Protein AF-A0A165JWR2-F1 (afdb_monomer)

Radius of gyration: 33.32 Å; Cα contacts (8 Å, |Δi|>4): 355; chains: 1; bounding box: 68×41×110 Å

Mean predicted aligned error: 12.99 Å

Secondary structure (DSSP, 8-state):
--HHHHHHHHHHHHHHHHHHHHHHHHHHS---HHHHHHHHHHHHHHHHHHHHHHHHHHHHHHHHHHTT------SS--HHHHHHHHHHHHHHHHHHHHHTT---HHHHHHHHHHHHHHHHHHHHHHHHHHHHS----------THHHHHHHHHHHHHHHHHHHHHTGGGEEETTHHHHHHHHHHHHHHHHHHHHHHHHHHHHHH-HHHHH---HHIIIIIIHHHHHHHHHHHHHHHHHHHHHHHHHHHPBTTPPPEEEEEEEEPPP---SSS-S-EEEEEETTEEEEEE-TTTEESSPP-TT-EEEEEEEEETTEEEEEEEEE----

Foldseek 3Di:
DDPVLVVLLVVLVVVLVVLVVVLVCLVPPDDAQCSVVVCVVSVVVSVVSVCCSPVVVVVVVVVVVVVVPPPPPPQPDDPVNVLVVQLVVLVVVCVVCVVVVNPDPVSVVVSVVSNVVSVVVVVVVVVCCVVPVPCVCPVVPPPCVVVVVVVLLVLLQLLLSLCVVQVQQWFFPCQVVLVVCVVVLLVVQLVVLLVVVVVVCVVPVVCCVVPVDPCCVPVPVSSVVSNVSSVSSSSSVSSVLSVCLQVVFDAWDFWFKWAFQAKDDQDDDSGDASIWTFIQTVNGTGIHRCPPAEDDDDDHHGFIWTFHGTGDPRGGRTRHIYTDDDD

Solvent-accessible surface area (backbone atoms only — not comparable to full-atom values): 17682 Å² total; per-residue (Å²): 135,59,76,62,61,56,49,54,39,52,50,38,47,51,52,31,52,51,47,49,50,49,50,49,49,54,57,67,80,59,88,52,65,54,48,54,53,51,43,61,59,44,46,59,51,40,50,48,38,47,43,56,57,62,49,58,58,62,51,54,56,52,46,61,61,53,71,61,52,73,75,83,62,69,92,78,80,46,76,63,60,53,50,51,55,52,50,51,51,52,51,52,51,50,54,51,30,50,76,68,74,60,61,45,72,67,54,50,52,52,52,51,53,52,54,49,52,54,48,52,54,48,51,50,52,49,53,47,50,63,69,64,46,67,78,74,71,69,69,70,69,74,58,66,66,57,58,52,53,51,51,52,50,5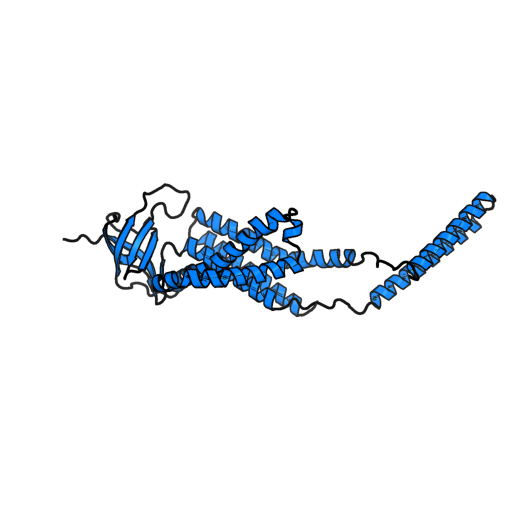0,52,16,49,52,11,37,52,32,25,74,74,46,25,39,36,33,39,50,65,54,46,61,67,46,62,72,46,43,65,59,52,49,66,54,34,38,59,53,42,42,53,52,53,51,54,50,39,75,73,64,48,60,58,56,77,76,39,75,51,67,63,56,36,64,71,47,52,47,52,50,51,22,50,51,53,36,49,33,52,69,46,10,59,53,8,46,39,30,52,49,17,60,74,69,21,45,75,80,38,78,69,42,70,26,40,28,73,38,54,54,77,72,45,95,54,96,52,93,57,42,26,41,30,34,34,32,44,94,81,31,76,34,62,30,52,42,64,97,24,52,52,78,61,79,79,50,59,73,38,46,28,37,38,29,32,22,40,35,94,51,16,38,30,58,58,38,39,28,61,54,78,79,129

pLDDT: mean 84.1, std 12.73, range [47.88, 96.88]

Structure (mmCIF, N/CA/C/O backbone):
data_AF-A0A165JWR2-F1
#
_entry.id   AF-A0A165JWR2-F1
#
loop_
_atom_site.group_PDB
_atom_site.id
_atom_site.type_symbol
_atom_site.label_atom_id
_atom_site.label_alt_id
_atom_site.label_comp_id
_atom_site.label_asym_id
_atom_site.label_entity_id
_atom_site.label_seq_id
_atom_site.pdbx_PDB_ins_code
_atom_site.Cartn_x
_atom_site.Cartn_y
_atom_site.Cartn_z
_atom_site.occupancy
_atom_site.B_iso_or_equiv
_atom_site.auth_seq_id
_atom_site.auth_comp_id
_atom_site.auth_asym_id
_atom_site.auth_atom_id
_atom_site.pdbx_PDB_model_num
ATOM 1 N N . MET A 1 1 ? 6.578 -19.398 -25.938 1.00 51.72 1 MET A N 1
ATOM 2 C CA . MET A 1 1 ? 6.122 -18.688 -24.724 1.00 51.72 1 MET A CA 1
ATOM 3 C C . MET A 1 1 ? 6.482 -19.558 -23.538 1.00 51.72 1 MET A C 1
ATOM 5 O O . MET A 1 1 ? 6.117 -20.728 -23.535 1.00 51.72 1 MET A O 1
ATOM 9 N N . GLU A 1 2 ? 7.285 -19.062 -22.604 1.00 57.66 2 GLU A N 1
ATOM 10 C CA . GLU A 1 2 ? 7.739 -19.898 -21.493 1.00 57.66 2 GLU A CA 1
ATOM 11 C C . GLU A 1 2 ? 6.636 -20.083 -20.451 1.00 57.66 2 GLU A C 1
ATOM 13 O O . GLU A 1 2 ? 5.902 -19.142 -20.148 1.00 57.66 2 GLU A O 1
ATOM 18 N N . ARG A 1 3 ? 6.551 -21.285 -19.862 1.00 69.12 3 ARG A N 1
ATOM 19 C CA . ARG A 1 3 ? 5.550 -21.641 -18.836 1.00 69.12 3 ARG A CA 1
ATOM 20 C C . ARG A 1 3 ? 5.479 -20.619 -17.691 1.00 69.12 3 ARG A C 1
ATOM 22 O O . ARG A 1 3 ? 4.418 -20.434 -17.113 1.00 69.12 3 ARG A O 1
ATOM 29 N N . TRP A 1 4 ? 6.577 -19.921 -17.396 1.00 60.69 4 TRP A N 1
ATOM 30 C CA . TRP A 1 4 ? 6.636 -18.895 -16.355 1.00 60.69 4 TRP A CA 1
ATOM 31 C C . TRP A 1 4 ? 5.905 -17.592 -16.708 1.00 60.69 4 TRP A C 1
ATOM 33 O O . TRP A 1 4 ? 5.237 -17.028 -15.849 1.00 60.69 4 TRP A O 1
ATOM 43 N N . GLU A 1 5 ? 5.959 -17.132 -17.964 1.00 68.38 5 GLU A N 1
ATOM 44 C CA . GLU A 1 5 ? 5.217 -15.931 -18.388 1.00 68.38 5 GLU A CA 1
ATOM 45 C C . GLU A 1 5 ? 3.704 -16.169 -18.315 1.00 68.38 5 GLU A C 1
ATOM 47 O O . GLU A 1 5 ? 2.944 -15.265 -17.970 1.00 68.38 5 GLU A O 1
ATOM 52 N N . VAL A 1 6 ? 3.276 -17.406 -18.588 1.00 77.25 6 VAL A N 1
ATOM 53 C CA . VAL A 1 6 ? 1.878 -17.827 -18.447 1.00 77.25 6 VAL A CA 1
ATOM 54 C C . VAL A 1 6 ? 1.449 -17.780 -16.978 1.00 77.25 6 VAL A C 1
ATOM 56 O O . VAL A 1 6 ? 0.376 -17.265 -16.678 1.00 77.25 6 VAL A O 1
ATOM 59 N N . VAL A 1 7 ? 2.302 -18.243 -16.056 1.00 74.88 7 VAL A N 1
ATOM 60 C CA . VAL A 1 7 ? 2.028 -18.203 -14.609 1.00 74.88 7 VAL A CA 1
ATOM 61 C C . VAL A 1 7 ? 2.020 -16.768 -14.074 1.00 74.88 7 VAL A C 1
ATOM 63 O O . VAL A 1 7 ? 1.096 -16.407 -13.354 1.00 74.88 7 VAL A O 1
ATOM 66 N N . GLU A 1 8 ? 2.983 -15.920 -14.453 1.00 76.44 8 GLU A N 1
ATOM 67 C CA . GLU A 1 8 ? 3.018 -14.505 -14.043 1.00 76.44 8 GLU A CA 1
ATOM 68 C C . GLU A 1 8 ? 1.745 -13.770 -14.484 1.00 76.44 8 GLU A C 1
ATOM 70 O O . GLU A 1 8 ? 1.130 -13.056 -13.692 1.00 76.44 8 GLU A O 1
ATOM 75 N N . ARG A 1 9 ? 1.296 -13.996 -15.725 1.00 79.69 9 ARG A N 1
ATOM 76 C CA . ARG A 1 9 ? 0.035 -13.432 -16.225 1.00 79.69 9 ARG A CA 1
ATOM 77 C C . ARG A 1 9 ? -1.173 -13.976 -15.494 1.00 79.69 9 ARG A C 1
ATOM 79 O O . ARG A 1 9 ? -2.046 -13.192 -15.147 1.00 79.69 9 ARG A O 1
ATOM 86 N N . ALA A 1 10 ? -1.227 -15.283 -15.251 1.00 81.19 10 ALA A N 1
ATOM 87 C CA . ALA A 1 10 ? -2.327 -15.889 -14.514 1.00 81.19 10 ALA A CA 1
ATOM 88 C C . ALA A 1 10 ? -2.436 -15.297 -13.100 1.00 81.19 10 ALA A C 1
ATOM 90 O O . ALA A 1 10 ? -3.535 -14.978 -12.660 1.00 81.19 10 ALA A O 1
ATOM 91 N N . VAL A 1 11 ? -1.303 -15.062 -12.427 1.00 78.62 11 VAL A N 1
ATOM 92 C CA . VAL A 1 11 ? -1.266 -14.417 -11.106 1.00 78.62 11 VAL A CA 1
ATOM 93 C C . VAL A 1 11 ? -1.686 -12.950 -11.188 1.00 78.62 11 VAL A C 1
ATOM 95 O O . VAL A 1 11 ? -2.532 -12.530 -10.406 1.00 78.62 11 VAL A O 1
ATOM 98 N N . LEU A 1 12 ? -1.159 -12.167 -12.136 1.00 78.38 12 LEU A N 1
ATOM 99 C CA . LEU A 1 12 ? -1.554 -10.761 -12.304 1.00 78.38 12 LEU A CA 1
ATOM 100 C C . LEU A 1 12 ? -3.040 -10.619 -12.655 1.00 78.38 12 LEU A C 1
ATOM 102 O O . LEU A 1 12 ? -3.707 -9.739 -12.119 1.00 78.38 12 LEU A O 1
ATOM 106 N N . LEU A 1 13 ? -3.575 -11.502 -13.501 1.00 86.62 13 LEU A N 1
ATOM 107 C CA . LEU A 1 13 ? -5.000 -11.552 -13.819 1.00 86.62 13 LEU A CA 1
ATOM 108 C C . LEU A 1 13 ? -5.824 -11.953 -12.597 1.00 86.62 13 LEU A C 1
ATOM 110 O O . LEU A 1 13 ? -6.813 -11.290 -12.312 1.00 86.62 13 LEU A O 1
ATOM 114 N N . ALA A 1 14 ? -5.407 -12.966 -11.832 1.00 83.69 14 ALA A N 1
ATOM 115 C CA . ALA A 1 14 ? -6.094 -13.364 -10.604 1.00 83.69 14 ALA A CA 1
ATOM 116 C C . ALA A 1 14 ? -6.121 -12.227 -9.568 1.00 83.69 14 ALA A C 1
ATOM 118 O O . ALA A 1 14 ? -7.168 -11.951 -8.985 1.00 83.69 14 ALA A O 1
ATOM 119 N N . VAL A 1 15 ? -5.004 -11.513 -9.387 1.00 80.44 15 VAL A N 1
ATOM 120 C CA . VAL A 1 15 ? -4.927 -10.322 -8.524 1.00 80.44 15 VAL A CA 1
ATOM 121 C C . VAL A 1 15 ? -5.809 -9.198 -9.067 1.00 80.44 15 VAL A C 1
ATOM 123 O O . VAL A 1 15 ? -6.543 -8.580 -8.301 1.00 80.44 15 VAL A O 1
ATOM 126 N N . GLY A 1 16 ? -5.793 -8.949 -10.378 1.00 84.69 16 GLY A N 1
ATOM 127 C CA . GLY A 1 16 ? -6.657 -7.960 -11.024 1.00 84.69 16 GLY A CA 1
ATOM 128 C C . GLY A 1 16 ? -8.144 -8.263 -10.821 1.00 84.69 16 GLY A C 1
ATOM 129 O O . GLY A 1 16 ? -8.907 -7.369 -10.463 1.00 84.69 16 GLY A O 1
ATOM 130 N N . VAL A 1 17 ? -8.548 -9.528 -10.969 1.00 89.56 17 VAL A N 1
ATOM 131 C CA . VAL A 1 17 ? -9.915 -10.009 -10.707 1.00 89.56 17 VAL A CA 1
ATOM 132 C C . VAL A 1 17 ? -10.273 -9.860 -9.229 1.00 89.56 17 VAL A C 1
ATOM 134 O O . VAL A 1 17 ? -11.363 -9.386 -8.920 1.00 89.56 17 VAL A O 1
ATOM 137 N N . ALA A 1 18 ? -9.364 -10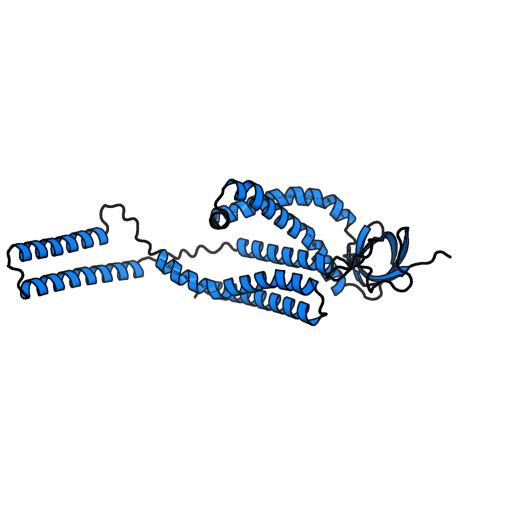.189 -8.307 1.00 80.81 18 ALA A N 1
ATOM 138 C CA . ALA A 1 18 ? -9.589 -10.004 -6.874 1.00 80.81 18 ALA A CA 1
ATOM 139 C C . ALA A 1 18 ? -9.771 -8.521 -6.506 1.00 80.81 18 ALA 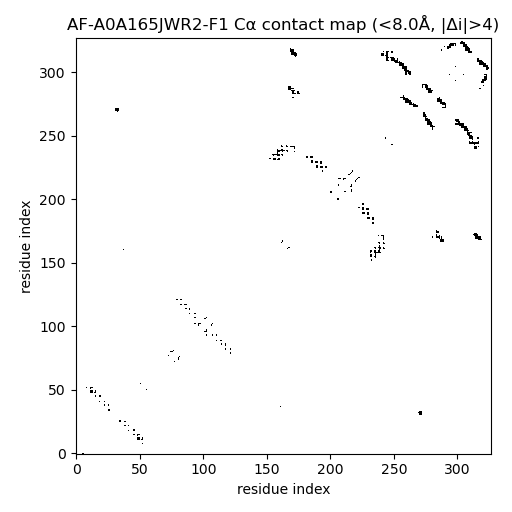A C 1
ATOM 141 O O . ALA A 1 18 ? -10.681 -8.182 -5.751 1.00 80.81 18 ALA A O 1
ATOM 142 N N . LEU A 1 19 ? -8.962 -7.623 -7.079 1.00 80.88 19 LEU A N 1
ATOM 143 C CA . LEU A 1 19 ? -9.102 -6.178 -6.887 1.00 80.88 19 LEU A CA 1
ATOM 144 C C . LEU A 1 19 ? -10.402 -5.642 -7.502 1.00 80.88 19 LEU A C 1
ATOM 146 O O . LEU A 1 19 ? -11.048 -4.794 -6.894 1.00 80.88 19 LEU A O 1
ATOM 150 N N . LEU A 1 20 ? -10.828 -6.150 -8.663 1.00 89.81 20 LEU A N 1
ATOM 151 C CA . LEU A 1 20 ? -12.139 -5.827 -9.237 1.00 89.81 20 LEU A CA 1
ATOM 152 C C . LEU A 1 20 ? -13.284 -6.320 -8.350 1.00 89.81 20 LEU A C 1
ATOM 154 O O . LEU A 1 20 ? -14.238 -5.579 -8.138 1.00 89.81 20 LEU A O 1
ATOM 158 N N . GLY A 1 21 ? -13.173 -7.527 -7.793 1.00 87.88 21 GLY A N 1
ATOM 159 C CA . GLY A 1 21 ? -14.115 -8.054 -6.808 1.00 87.88 21 GLY A CA 1
ATOM 160 C C . GLY A 1 21 ? -14.188 -7.169 -5.565 1.00 87.88 21 GLY A C 1
ATOM 161 O O . GLY A 1 21 ? -15.281 -6.847 -5.109 1.00 87.88 21 GLY A O 1
ATOM 162 N N . LEU A 1 22 ? -13.042 -6.686 -5.074 1.00 80.62 22 LEU A N 1
ATOM 163 C CA . LEU A 1 22 ? -12.967 -5.727 -3.971 1.00 80.62 22 LEU A CA 1
ATOM 164 C C . LEU A 1 22 ? -13.622 -4.383 -4.338 1.00 80.62 22 LEU A C 1
ATOM 166 O O . LEU A 1 22 ? -14.398 -3.851 -3.547 1.00 80.62 22 LEU A O 1
ATOM 170 N N . CYS A 1 23 ? -13.366 -3.849 -5.538 1.00 85.25 23 CYS A N 1
ATOM 171 C CA . CYS A 1 23 ? -14.022 -2.640 -6.047 1.00 85.25 23 CYS A CA 1
ATOM 172 C C . CYS A 1 23 ? -15.542 -2.826 -6.171 1.00 85.25 23 CYS A C 1
ATOM 174 O O . CYS A 1 23 ? -16.296 -1.944 -5.768 1.00 85.25 23 CYS A O 1
ATOM 176 N N . GLY A 1 24 ? -16.000 -3.972 -6.681 1.00 87.88 24 GLY A N 1
ATOM 177 C CA . GLY A 1 24 ? -17.418 -4.315 -6.803 1.00 87.88 24 GLY A CA 1
ATOM 178 C C . GLY A 1 24 ? -18.096 -4.478 -5.444 1.00 87.88 24 GLY A C 1
ATOM 179 O O . GLY A 1 24 ? -19.175 -3.935 -5.220 1.00 87.88 24 GLY A O 1
ATOM 180 N N . TRP A 1 25 ? -17.429 -5.134 -4.495 1.00 84.62 25 TRP A N 1
ATOM 181 C CA . TRP A 1 25 ? -17.873 -5.238 -3.105 1.00 84.62 25 TRP A CA 1
ATOM 182 C C . TRP A 1 25 ? -17.983 -3.860 -2.438 1.00 84.62 25 TRP A C 1
ATOM 184 O O . TRP A 1 25 ? -18.995 -3.534 -1.806 1.00 84.62 25 TRP A O 1
ATOM 194 N N . LEU A 1 26 ? -16.971 -3.006 -2.634 1.00 76.88 26 LEU A N 1
ATOM 195 C CA . LEU A 1 26 ? -17.000 -1.611 -2.199 1.00 76.88 26 LEU A CA 1
ATOM 196 C C . LEU A 1 26 ? -18.121 -0.825 -2.892 1.00 76.88 26 LEU A C 1
ATOM 198 O O . LEU A 1 26 ? -18.715 0.036 -2.253 1.00 76.88 26 LEU A O 1
ATOM 202 N N . ALA A 1 27 ? -18.488 -1.126 -4.134 1.00 82.69 27 ALA A N 1
ATOM 203 C CA . ALA A 1 27 ? -19.629 -0.482 -4.779 1.00 82.69 27 ALA A CA 1
ATOM 204 C C . ALA A 1 27 ? -20.981 -0.958 -4.201 1.00 82.69 27 ALA A C 1
ATOM 206 O O . ALA A 1 27 ? -21.865 -0.135 -3.970 1.00 82.69 27 ALA A O 1
ATOM 207 N N . PHE A 1 28 ? -21.139 -2.254 -3.902 1.00 83.56 28 PHE A N 1
ATOM 208 C CA . PHE A 1 28 ? -22.439 -2.848 -3.547 1.00 83.56 28 PHE A CA 1
ATOM 209 C C . PHE A 1 28 ? -22.855 -2.710 -2.071 1.00 83.56 28 PHE A C 1
ATOM 211 O O . PHE A 1 28 ? -24.039 -2.580 -1.782 1.00 83.56 28 PHE A O 1
ATOM 218 N N . VAL A 1 29 ? -21.924 -2.725 -1.109 1.00 67.12 29 VAL A N 1
ATOM 219 C CA . VAL A 1 29 ? -22.293 -2.930 0.316 1.00 67.12 29 VAL A CA 1
ATOM 220 C C . VAL A 1 29 ? -22.833 -1.672 1.047 1.00 67.12 29 VAL A C 1
ATOM 222 O O . VAL A 1 29 ? -23.238 -1.776 2.199 1.00 67.12 29 VAL A O 1
ATOM 225 N N . ARG A 1 30 ? -22.839 -0.479 0.424 1.00 54.22 30 ARG A N 1
ATOM 226 C CA . ARG A 1 30 ? -23.530 0.787 0.825 1.00 54.22 30 ARG A CA 1
ATOM 227 C C . ARG A 1 30 ? -22.841 1.968 0.129 1.00 54.22 30 ARG A C 1
ATOM 229 O O . ARG A 1 30 ? -21.643 2.159 0.328 1.00 54.22 30 ARG A O 1
ATOM 236 N N . MET A 1 31 ? -23.568 2.779 -0.640 1.00 56.00 31 MET A N 1
ATOM 237 C CA . MET A 1 31 ? -23.002 3.948 -1.329 1.00 56.00 31 MET A CA 1
ATOM 238 C C . MET A 1 31 ? -22.723 5.094 -0.342 1.00 56.00 31 MET A C 1
ATOM 240 O O . MET A 1 31 ? -23.653 5.650 0.231 1.00 56.00 31 MET A O 1
ATOM 244 N N . GLY A 1 32 ? -21.451 5.448 -0.150 1.00 73.44 32 GLY A N 1
ATOM 245 C CA . GLY A 1 32 ? -21.015 6.622 0.618 1.00 73.44 32 GLY A CA 1
ATOM 246 C C . GLY A 1 32 ? -19.778 7.276 -0.023 1.00 73.44 32 GLY A C 1
ATOM 247 O O . GLY A 1 32 ? -19.028 6.578 -0.716 1.00 73.44 32 GLY A O 1
ATOM 248 N N . PRO A 1 33 ? -19.552 8.591 0.165 1.00 65.00 33 PRO A N 1
ATOM 249 C CA . PRO A 1 33 ? -18.565 9.388 -0.574 1.00 65.00 33 PRO A CA 1
ATOM 250 C C . PRO A 1 33 ? -17.103 8.924 -0.428 1.00 65.00 33 PRO A C 1
ATOM 252 O O . PRO A 1 33 ? -16.362 8.945 -1.407 1.00 65.00 33 PRO A O 1
ATOM 255 N N . GLU A 1 34 ? -16.660 8.398 0.719 1.00 54.84 34 GLU A N 1
ATOM 256 C CA . GLU A 1 34 ? -15.285 7.856 0.834 1.00 54.84 34 GLU A CA 1
ATOM 257 C C . GLU A 1 34 ? -15.056 6.567 0.055 1.00 54.84 34 GLU A C 1
ATOM 259 O O . GLU A 1 34 ? -13.908 6.196 -0.192 1.00 54.84 34 GLU A O 1
ATOM 264 N N . ARG A 1 35 ? -16.114 5.874 -0.376 1.00 68.31 35 ARG A N 1
ATOM 265 C CA . ARG A 1 35 ? -15.924 4.748 -1.288 1.00 68.31 35 ARG A CA 1
ATOM 266 C C . ARG A 1 35 ? -15.488 5.230 -2.658 1.00 68.31 35 ARG A C 1
ATOM 268 O O . ARG A 1 35 ? -14.756 4.489 -3.293 1.00 68.31 35 ARG A O 1
ATOM 275 N N . PHE A 1 36 ? -15.813 6.463 -3.060 1.00 74.50 36 PHE A N 1
ATOM 276 C CA . PHE A 1 36 ? -15.197 7.080 -4.236 1.00 74.50 36 PHE A CA 1
ATOM 277 C C . PHE A 1 36 ? -13.720 7.367 -4.012 1.00 74.50 36 PHE A C 1
ATOM 279 O O . PHE A 1 36 ? -12.961 7.220 -4.953 1.00 74.50 36 PHE A O 1
ATOM 286 N N . VAL A 1 37 ? -13.282 7.695 -2.792 1.00 70.44 37 VAL A N 1
ATOM 287 C CA . VAL A 1 37 ? -11.847 7.833 -2.479 1.00 70.44 37 VAL A CA 1
ATOM 288 C C . VAL A 1 37 ? -11.159 6.468 -2.513 1.00 70.44 37 VAL A C 1
ATOM 290 O O . VAL A 1 37 ? -10.118 6.324 -3.143 1.00 70.44 37 VAL A O 1
ATOM 293 N N . GLY A 1 38 ? -11.767 5.440 -1.914 1.00 70.62 38 GLY A N 1
ATOM 294 C CA . GLY A 1 38 ? -11.278 4.060 -1.981 1.00 70.62 38 GLY A CA 1
ATOM 295 C C . GLY A 1 38 ? -11.229 3.519 -3.413 1.00 70.62 38 GLY A C 1
ATOM 296 O O . GLY A 1 38 ? -10.207 2.975 -3.818 1.00 70.62 38 GLY A O 1
ATOM 297 N N . LEU A 1 39 ? -12.283 3.731 -4.209 1.00 80.75 39 LEU A N 1
ATOM 298 C CA . LEU A 1 39 ? -12.321 3.409 -5.639 1.00 80.75 39 LEU A CA 1
ATOM 299 C C . LEU A 1 39 ? -11.327 4.256 -6.431 1.00 80.75 39 LEU A C 1
ATOM 301 O O . LEU A 1 39 ? -10.673 3.713 -7.306 1.00 80.75 39 LEU A O 1
ATOM 305 N N . ALA A 1 40 ? -11.168 5.545 -6.134 1.00 73.81 40 ALA A N 1
ATOM 306 C CA . ALA A 1 40 ? -10.208 6.414 -6.813 1.00 73.81 40 ALA A CA 1
ATOM 307 C C . ALA A 1 40 ? -8.758 6.048 -6.478 1.00 73.81 40 ALA A C 1
ATOM 309 O O . ALA A 1 40 ? -7.881 6.265 -7.306 1.00 73.81 40 ALA A O 1
ATOM 310 N N . LEU A 1 41 ? -8.497 5.469 -5.302 1.00 73.62 41 LEU A N 1
ATOM 311 C CA . LEU A 1 41 ? -7.188 4.928 -4.930 1.00 73.62 41 LEU A CA 1
ATOM 312 C C . LEU A 1 41 ? -6.954 3.532 -5.522 1.00 73.62 41 LEU A C 1
ATOM 314 O O . LEU A 1 41 ? -5.852 3.244 -5.986 1.00 73.62 41 LEU A O 1
ATOM 318 N N . LEU A 1 42 ? -7.979 2.675 -5.555 1.00 78.25 42 LEU A N 1
ATOM 319 C CA . LEU A 1 42 ? -7.891 1.319 -6.105 1.00 78.25 42 LEU A CA 1
ATOM 320 C C . LEU A 1 42 ? -7.927 1.287 -7.634 1.00 78.25 42 LEU A C 1
ATOM 322 O O . LEU A 1 42 ? -7.296 0.417 -8.226 1.00 78.25 42 LEU A O 1
ATOM 326 N N . ALA A 1 43 ? -8.620 2.215 -8.294 1.00 80.56 43 ALA A N 1
ATOM 327 C CA . ALA A 1 43 ? -8.753 2.246 -9.748 1.00 80.56 43 ALA A CA 1
ATOM 328 C C . ALA A 1 43 ? -7.396 2.389 -10.463 1.00 80.56 43 ALA A C 1
ATOM 330 O O . ALA A 1 43 ? -7.151 1.605 -11.379 1.00 80.56 43 ALA A O 1
ATOM 331 N N . PRO A 1 44 ? -6.463 3.265 -10.036 1.00 71.19 44 PRO A N 1
ATOM 332 C CA . PRO A 1 44 ? -5.097 3.285 -10.549 1.00 71.19 44 PRO A CA 1
ATOM 333 C C . PRO A 1 44 ? -4.355 1.966 -10.323 1.00 71.19 44 PRO A C 1
ATOM 335 O O . PRO A 1 44 ? -3.591 1.558 -11.192 1.00 71.19 44 PRO A O 1
ATOM 338 N N . CYS A 1 45 ? -4.580 1.278 -9.196 1.00 75.06 45 CYS A N 1
ATOM 339 C CA . CYS A 1 45 ? -3.965 -0.022 -8.916 1.00 75.06 45 CYS A CA 1
ATOM 340 C C . CYS A 1 45 ? -4.513 -1.120 -9.835 1.00 75.06 45 CYS A C 1
ATOM 342 O O . CYS A 1 45 ? -3.729 -1.846 -10.439 1.00 75.06 45 CYS A O 1
ATOM 344 N N . VAL A 1 46 ? -5.838 -1.210 -9.990 1.00 84.31 46 VAL A N 1
ATOM 345 C CA . VAL A 1 46 ? -6.506 -2.132 -10.923 1.00 84.31 46 VAL A CA 1
ATOM 346 C C . VAL A 1 46 ? -6.028 -1.861 -12.344 1.00 84.31 46 VAL A C 1
ATOM 348 O O . VAL A 1 46 ? -5.551 -2.773 -13.017 1.00 84.31 46 VAL A O 1
ATOM 351 N N . TYR A 1 47 ? -6.081 -0.598 -12.775 1.00 85.50 47 TYR A N 1
ATOM 352 C CA . TYR A 1 47 ? -5.591 -0.173 -14.080 1.00 85.50 47 TYR A CA 1
ATOM 353 C C . TYR A 1 47 ? -4.127 -0.559 -14.273 1.00 85.50 47 TYR A C 1
ATOM 355 O O . TYR A 1 47 ? -3.788 -1.135 -15.296 1.00 85.50 47 TYR A O 1
ATOM 363 N N . TRP A 1 48 ? -3.261 -0.309 -13.289 1.00 85.31 48 TRP A N 1
ATOM 364 C CA . TRP A 1 48 ? -1.844 -0.648 -13.376 1.00 85.31 48 TRP A CA 1
ATOM 365 C C . TRP A 1 48 ? -1.603 -2.160 -13.467 1.00 85.31 48 TRP A C 1
ATOM 367 O O . TRP A 1 48 ? -0.784 -2.589 -14.279 1.00 85.31 48 TRP A O 1
ATOM 377 N N . VAL A 1 49 ? -2.325 -2.976 -12.691 1.00 80.88 49 VAL A N 1
ATOM 378 C CA . VAL A 1 49 ? -2.217 -4.446 -12.732 1.00 80.88 49 VAL A CA 1
ATOM 379 C C . VAL A 1 49 ? -2.657 -4.981 -14.096 1.00 80.88 49 VAL A C 1
ATOM 381 O O . VAL A 1 49 ? -1.922 -5.757 -14.709 1.00 80.88 49 VAL A O 1
ATOM 384 N N . PHE A 1 50 ? -3.797 -4.522 -14.621 1.00 85.81 50 PHE A N 1
ATOM 385 C CA . PHE A 1 50 ? -4.259 -4.910 -15.957 1.00 85.81 50 PHE A CA 1
ATOM 386 C C . PHE A 1 50 ? -3.356 -4.365 -17.065 1.00 85.81 50 PHE A C 1
ATOM 388 O O . PHE A 1 50 ? -3.052 -5.080 -18.015 1.00 85.81 50 PHE A O 1
ATOM 395 N N . TRP A 1 51 ? -2.849 -3.142 -16.925 1.00 83.50 51 TRP A N 1
ATOM 396 C CA . TRP A 1 51 ? -1.878 -2.564 -17.846 1.00 83.50 51 TRP A CA 1
ATOM 397 C C . TRP A 1 51 ? -0.591 -3.396 -17.890 1.00 83.50 51 TRP A C 1
ATOM 399 O O . TRP A 1 51 ? -0.082 -3.682 -18.969 1.00 83.50 51 TRP A O 1
ATOM 409 N N . GLN A 1 52 ? -0.074 -3.848 -16.745 1.00 78.75 52 GLN A N 1
ATOM 410 C CA . GLN A 1 52 ? 1.076 -4.757 -16.701 1.00 78.75 52 GLN A CA 1
ATOM 411 C C . GLN A 1 52 ? 0.760 -6.120 -17.323 1.00 78.75 52 GLN A C 1
ATOM 413 O O . GLN A 1 52 ? 1.589 -6.656 -18.058 1.00 78.75 52 GLN A O 1
ATOM 418 N N . ALA A 1 53 ? -0.431 -6.666 -17.071 1.00 82.88 53 ALA A N 1
ATOM 419 C CA . ALA A 1 53 ? -0.847 -7.947 -17.632 1.00 82.88 53 ALA A CA 1
ATOM 420 C C . ALA A 1 53 ? -1.005 -7.896 -19.165 1.00 82.88 53 ALA A C 1
ATOM 422 O O . ALA A 1 53 ? -0.632 -8.854 -19.841 1.00 82.88 53 ALA A O 1
ATOM 423 N N . LEU A 1 54 ? -1.516 -6.784 -19.710 1.00 82.50 54 LEU A N 1
ATOM 424 C CA . LEU A 1 54 ? -1.886 -6.645 -21.124 1.00 82.50 54 LEU A CA 1
ATOM 425 C C . LEU A 1 54 ? -0.808 -5.956 -21.985 1.00 82.50 54 LEU A C 1
ATOM 427 O O . LEU A 1 54 ? -0.513 -6.414 -23.084 1.00 82.50 54 LEU A O 1
ATOM 431 N N . HIS A 1 55 ? -0.168 -4.878 -21.513 1.00 69.00 55 HIS A N 1
ATOM 432 C CA . HIS A 1 55 ? 0.724 -4.050 -22.348 1.00 69.00 55 HIS A CA 1
ATOM 433 C C . HIS A 1 55 ? 2.206 -4.446 -22.329 1.00 69.00 55 HIS A C 1
ATOM 435 O O . HIS A 1 55 ? 2.972 -3.963 -23.175 1.00 69.00 55 HIS A O 1
ATOM 441 N N . LYS A 1 56 ? 2.634 -5.338 -21.421 1.00 59.88 56 LYS A N 1
ATOM 442 C CA . LYS A 1 56 ? 4.027 -5.829 -21.341 1.00 59.88 56 LYS A CA 1
ATOM 443 C C . LYS A 1 56 ? 4.459 -6.571 -22.622 1.00 59.88 56 LYS A C 1
ATOM 445 O O . LYS A 1 56 ? 5.656 -6.664 -22.889 1.00 59.88 56 LYS A O 1
ATOM 450 N N . GLU A 1 57 ? 3.513 -7.012 -23.458 1.00 56.12 57 GLU A N 1
ATOM 451 C CA . GLU A 1 57 ? 3.793 -7.564 -24.792 1.00 56.12 57 GLU A CA 1
ATOM 452 C C . GLU A 1 57 ? 4.187 -6.499 -25.823 1.00 56.12 57 GLU A C 1
ATOM 454 O O . GLU A 1 57 ? 5.185 -6.682 -26.518 1.00 56.12 57 GLU A O 1
ATOM 459 N N . SER A 1 58 ? 3.485 -5.359 -25.874 1.00 56.56 58 SER A N 1
ATOM 460 C CA . SER A 1 58 ? 3.758 -4.319 -26.886 1.00 56.56 58 SER A CA 1
ATOM 461 C C . SER A 1 58 ? 5.123 -3.652 -26.702 1.00 56.56 58 SER A C 1
ATOM 463 O O . SER A 1 58 ? 5.782 -3.279 -27.668 1.00 56.56 58 SER A O 1
ATOM 465 N N . LYS A 1 59 ? 5.599 -3.540 -25.455 1.00 51.81 59 LYS A N 1
ATOM 466 C CA . LYS A 1 59 ? 6.927 -2.977 -25.190 1.00 51.81 59 LYS A CA 1
ATOM 467 C C . LYS A 1 59 ? 8.040 -3.964 -25.499 1.00 51.81 59 LYS A C 1
ATOM 469 O O . LYS A 1 59 ? 9.085 -3.519 -25.936 1.00 51.81 59 LYS A O 1
ATOM 474 N N . LYS A 1 60 ? 7.823 -5.274 -25.326 1.00 54.88 60 LYS A N 1
ATOM 475 C CA . LYS A 1 60 ? 8.817 -6.297 -25.693 1.00 54.88 60 LYS A CA 1
ATOM 476 C C . LYS A 1 60 ? 9.027 -6.385 -27.203 1.00 54.88 60 LYS A C 1
ATOM 478 O O . LYS A 1 60 ? 10.142 -6.686 -27.613 1.00 54.88 60 LYS A O 1
ATOM 483 N N . SER A 1 61 ? 8.001 -6.142 -28.020 1.00 54.03 61 SER A N 1
ATOM 484 C CA . SER A 1 61 ? 8.159 -6.093 -29.478 1.00 54.03 61 SER A CA 1
ATOM 485 C C . SER A 1 61 ? 8.874 -4.816 -29.921 1.00 54.03 61 SER A C 1
ATOM 487 O O . SER A 1 61 ? 9.825 -4.898 -30.692 1.00 54.03 61 SER A O 1
ATOM 489 N N . VAL A 1 62 ? 8.504 -3.656 -29.369 1.00 55.28 62 VAL A N 1
ATOM 490 C CA . VAL A 1 62 ? 9.139 -2.371 -29.713 1.00 55.28 62 VAL A CA 1
ATOM 491 C C . VAL A 1 62 ? 10.562 -2.257 -29.155 1.00 55.28 62 VAL A C 1
ATOM 493 O O . VAL A 1 62 ? 11.441 -1.769 -29.853 1.00 55.28 62 VAL A O 1
ATOM 496 N N . SER A 1 63 ? 10.836 -2.758 -27.947 1.00 55.28 63 SER A N 1
ATOM 497 C CA . SER A 1 63 ? 12.190 -2.749 -27.379 1.00 55.28 63 SER A CA 1
ATOM 498 C C . SER A 1 63 ? 13.106 -3.777 -28.038 1.00 55.28 63 SER A C 1
ATOM 500 O O . SER A 1 63 ? 14.293 -3.526 -28.166 1.00 55.28 63 SER A O 1
ATOM 502 N N . ALA A 1 64 ? 12.575 -4.910 -28.515 1.00 57.97 64 ALA A N 1
ATOM 503 C CA . ALA A 1 64 ? 13.348 -5.829 -29.354 1.00 57.97 64 ALA A CA 1
ATOM 504 C C . ALA A 1 64 ? 13.713 -5.208 -30.715 1.00 57.97 64 ALA A C 1
ATOM 506 O O . ALA A 1 64 ? 14.743 -5.561 -31.280 1.00 57.97 64 ALA A O 1
ATOM 507 N N . LEU A 1 65 ? 12.893 -4.278 -31.216 1.00 55.66 65 LEU A N 1
ATOM 508 C CA . LEU A 1 65 ? 13.186 -3.480 -32.408 1.00 55.66 65 LEU A CA 1
ATOM 509 C C . LEU A 1 65 ? 14.130 -2.300 -32.113 1.00 55.66 65 LEU A C 1
ATOM 511 O O . LEU A 1 65 ? 14.912 -1.940 -32.983 1.00 55.66 65 LEU A O 1
ATOM 515 N N . SER A 1 66 ? 14.103 -1.714 -30.907 1.00 54.56 66 SER A N 1
ATOM 516 C CA . SER A 1 66 ? 14.971 -0.583 -30.538 1.00 54.56 66 SER A CA 1
ATOM 517 C C . SER A 1 66 ? 16.335 -0.992 -29.983 1.00 54.56 66 SER A C 1
ATOM 519 O O . SER A 1 66 ? 17.285 -0.255 -30.184 1.00 54.56 66 SER A O 1
ATOM 521 N N . ASP A 1 67 ? 16.459 -2.147 -29.314 1.00 51.91 67 ASP A N 1
ATOM 522 C CA . ASP A 1 67 ? 17.750 -2.750 -28.918 1.00 51.91 67 ASP A CA 1
ATOM 523 C C . ASP A 1 67 ? 18.501 -3.335 -30.128 1.00 51.91 67 ASP A C 1
ATOM 525 O O . ASP A 1 67 ? 19.669 -3.705 -30.026 1.00 51.91 67 ASP A O 1
ATOM 529 N N . PHE A 1 68 ? 17.861 -3.325 -31.301 1.00 54.09 68 PHE A N 1
ATOM 530 C CA . PHE A 1 68 ? 18.520 -3.321 -32.607 1.00 54.09 68 PHE A CA 1
ATOM 531 C C . PHE A 1 68 ? 19.212 -1.980 -32.920 1.00 54.09 68 PHE A C 1
ATOM 533 O O . PHE A 1 68 ? 19.505 -1.680 -34.075 1.00 54.09 68 PHE A O 1
ATOM 540 N N . GLN A 1 69 ? 19.464 -1.163 -31.892 1.00 47.88 69 GLN A N 1
ATOM 541 C CA . GLN A 1 69 ? 20.321 0.006 -31.949 1.00 47.88 69 GLN A CA 1
ATOM 542 C C . GLN A 1 69 ? 21.658 -0.427 -32.533 1.00 47.88 69 GLN A C 1
ATOM 544 O O . GLN A 1 69 ? 22.266 -1.380 -32.034 1.00 47.88 69 GLN A O 1
ATOM 549 N N . GLU A 1 70 ? 22.055 0.249 -33.615 1.00 48.19 70 GLU A N 1
ATOM 550 C CA . GLU A 1 70 ? 23.273 -0.029 -34.363 1.00 48.19 70 GLU A CA 1
ATOM 551 C C . GLU A 1 70 ? 24.389 -0.391 -33.385 1.00 48.19 70 GLU A C 1
ATOM 553 O O . GLU A 1 70 ? 24.666 0.396 -32.465 1.00 48.19 70 GLU A O 1
ATOM 558 N N . PRO A 1 71 ? 25.002 -1.586 -33.508 1.00 49.78 71 PRO A N 1
ATOM 559 C CA . PRO A 1 71 ? 26.185 -1.875 -32.726 1.00 49.78 71 PRO A CA 1
ATOM 560 C C . PRO A 1 71 ? 27.107 -0.684 -32.946 1.00 49.78 71 PRO A C 1
ATOM 562 O O . PRO A 1 71 ? 27.388 -0.355 -34.096 1.00 49.78 71 PRO A O 1
ATOM 565 N N . LYS A 1 72 ? 27.523 -0.011 -31.863 1.00 47.88 72 LYS A N 1
ATOM 566 C CA . LYS A 1 72 ? 28.643 0.929 -31.912 1.00 47.88 72 LYS A CA 1
ATOM 567 C C . LYS A 1 72 ? 29.829 0.109 -32.389 1.00 47.88 72 LYS A C 1
ATOM 569 O O . LYS A 1 72 ? 30.555 -0.477 -31.591 1.00 47.88 72 LYS A O 1
ATOM 574 N N . THR A 1 73 ? 29.944 -0.021 -33.702 1.00 49.06 73 THR A N 1
ATOM 575 C CA . THR A 1 73 ? 31.075 -0.585 -34.392 1.00 49.06 73 THR A CA 1
ATOM 576 C C . THR A 1 73 ? 32.195 0.360 -34.035 1.00 49.06 73 THR A C 1
ATOM 578 O O . THR A 1 73 ? 32.296 1.459 -34.574 1.00 49.06 73 THR A O 1
ATOM 581 N N . SER A 1 74 ? 33.004 -0.053 -33.056 1.00 50.78 74 SER A N 1
ATOM 582 C CA . SER A 1 74 ? 34.419 0.287 -33.043 1.00 50.78 74 SER A CA 1
ATOM 583 C C . SER A 1 74 ? 34.871 0.264 -34.498 1.00 50.78 74 SER A C 1
ATOM 585 O O . SER A 1 74 ? 34.628 -0.733 -35.183 1.00 50.78 74 SER A O 1
ATOM 587 N N . ALA A 1 75 ? 35.359 1.405 -34.966 1.00 54.19 75 ALA A N 1
ATOM 588 C CA . ALA A 1 75 ? 35.347 1.852 -36.353 1.00 54.19 75 ALA A CA 1
ATOM 589 C C . ALA A 1 75 ? 36.231 1.045 -37.327 1.00 54.19 75 ALA A C 1
ATOM 591 O O . ALA A 1 75 ? 36.718 1.609 -38.294 1.00 54.19 75 ALA A O 1
ATOM 592 N N . ASP A 1 76 ? 36.463 -0.247 -37.095 1.00 55.34 76 ASP A N 1
ATOM 593 C CA . ASP A 1 76 ? 37.677 -0.876 -37.603 1.00 55.34 76 ASP A CA 1
ATOM 594 C C . ASP A 1 76 ? 37.539 -2.363 -37.969 1.00 55.34 76 ASP A C 1
ATOM 596 O O . ASP A 1 76 ? 38.471 -3.097 -37.723 1.00 55.34 76 ASP A O 1
ATOM 600 N N . ASP A 1 77 ? 36.390 -2.824 -38.511 1.00 58.22 77 ASP A N 1
ATOM 601 C CA . ASP A 1 77 ? 36.253 -4.066 -39.343 1.00 58.22 77 ASP A CA 1
ATOM 602 C C . ASP A 1 77 ? 34.836 -4.699 -39.354 1.00 58.22 77 ASP A C 1
ATOM 604 O O . ASP A 1 77 ? 34.642 -5.902 -39.568 1.00 58.22 77 ASP A O 1
ATOM 608 N N . GLY A 1 78 ? 33.777 -3.918 -39.129 1.00 72.06 78 GLY A N 1
ATOM 609 C CA . GLY A 1 78 ? 32.414 -4.444 -39.244 1.00 72.06 78 GLY A CA 1
ATOM 610 C C . GLY A 1 78 ? 32.059 -4.838 -40.693 1.00 72.06 78 GLY A C 1
ATOM 611 O O . GLY A 1 78 ? 32.402 -4.108 -41.620 1.00 72.06 78 GLY A O 1
ATOM 612 N N . PRO A 1 79 ? 31.290 -5.922 -40.937 1.00 71.88 79 PRO A N 1
ATOM 613 C CA . PRO A 1 79 ? 30.783 -6.251 -42.277 1.00 71.88 79 PRO A CA 1
ATOM 614 C C . PRO A 1 79 ? 29.926 -5.129 -42.889 1.00 71.88 79 PRO A C 1
ATOM 616 O O . PRO A 1 79 ? 29.830 -5.045 -44.107 1.00 71.88 79 PRO A O 1
ATOM 619 N N . PHE A 1 80 ? 29.354 -4.257 -42.051 1.00 77.62 80 PHE A N 1
ATOM 620 C CA . PHE A 1 80 ? 28.667 -3.037 -42.474 1.00 77.62 80 PHE A CA 1
ATOM 621 C C . PHE A 1 80 ? 29.627 -1.968 -43.001 1.00 77.62 80 PHE A C 1
ATOM 623 O O . PHE A 1 80 ? 29.360 -1.412 -44.053 1.00 77.62 80 PHE A O 1
ATOM 630 N N . ALA A 1 81 ? 30.775 -1.753 -42.350 1.00 79.62 81 ALA A N 1
ATOM 631 C CA . ALA A 1 81 ? 31.785 -0.805 -42.826 1.00 79.62 81 ALA A CA 1
ATOM 632 C C . ALA A 1 81 ? 32.374 -1.233 -44.184 1.00 79.62 81 ALA A C 1
ATOM 634 O O . ALA A 1 81 ? 32.626 -0.398 -45.049 1.00 79.62 81 ALA A O 1
ATOM 635 N N . ARG A 1 82 ? 32.535 -2.547 -44.412 1.00 80.94 82 ARG A N 1
ATOM 636 C CA . ARG A 1 82 ? 32.950 -3.084 -45.723 1.00 80.94 82 ARG A CA 1
ATOM 637 C C . ARG A 1 82 ? 31.879 -2.871 -46.795 1.00 80.94 82 ARG A C 1
ATOM 639 O O . ARG A 1 82 ? 32.209 -2.419 -47.882 1.00 80.94 82 ARG A O 1
ATOM 646 N N . ALA A 1 83 ? 30.611 -3.127 -46.473 1.00 83.25 83 ALA A N 1
ATOM 647 C CA . ALA A 1 83 ? 29.507 -2.888 -47.400 1.00 83.25 83 ALA A CA 1
ATOM 648 C C . ALA A 1 83 ? 29.324 -1.398 -47.727 1.00 83.25 83 ALA A C 1
ATOM 650 O O . ALA A 1 83 ? 29.107 -1.053 -48.883 1.00 83.25 83 ALA A O 1
ATOM 651 N N . GLU A 1 84 ? 29.473 -0.511 -46.742 1.00 85.62 84 GLU A N 1
ATOM 652 C CA . GLU A 1 84 ? 29.441 0.940 -46.942 1.00 85.62 84 GLU A CA 1
ATOM 653 C C . GLU A 1 84 ? 30.579 1.401 -47.866 1.00 85.62 84 GLU A C 1
ATOM 655 O O . GLU A 1 84 ? 30.342 2.142 -48.821 1.00 85.62 84 GLU A O 1
ATOM 660 N N . ALA A 1 85 ? 31.799 0.894 -47.653 1.00 87.81 85 ALA A N 1
ATOM 661 C CA . ALA A 1 85 ? 32.937 1.168 -48.526 1.00 87.81 85 ALA A CA 1
ATOM 662 C C . ALA A 1 85 ? 32.728 0.645 -49.961 1.00 87.81 85 ALA A C 1
ATOM 664 O O . ALA A 1 85 ? 33.101 1.321 -50.922 1.00 87.81 85 ALA A O 1
ATOM 665 N N . ASP A 1 86 ? 32.125 -0.533 -50.129 1.00 88.69 86 ASP A N 1
ATOM 666 C CA . ASP A 1 86 ? 31.855 -1.109 -51.449 1.00 88.69 86 ASP A CA 1
ATOM 667 C C . ASP A 1 86 ? 30.724 -0.365 -52.178 1.00 88.69 86 ASP A C 1
ATOM 669 O O . ASP A 1 86 ? 30.870 -0.047 -53.360 1.00 88.69 86 ASP A O 1
ATOM 673 N N . MET A 1 87 ? 29.660 0.038 -51.473 1.00 88.50 87 MET A N 1
ATOM 674 C CA . MET A 1 87 ? 28.627 0.922 -52.028 1.00 88.50 87 MET A CA 1
ATOM 675 C C . MET A 1 87 ? 29.223 2.268 -52.454 1.00 88.50 87 MET A C 1
ATOM 677 O O . MET A 1 87 ? 28.967 2.728 -53.568 1.00 88.50 87 MET A O 1
ATOM 681 N N . ALA A 1 88 ? 30.071 2.881 -51.621 1.00 90.12 88 ALA A N 1
ATOM 682 C CA . ALA A 1 88 ? 30.726 4.147 -51.943 1.00 90.12 88 ALA A CA 1
ATOM 683 C C . ALA A 1 88 ? 31.589 4.054 -53.215 1.00 90.12 88 ALA A C 1
ATOM 685 O O . ALA A 1 88 ? 31.565 4.970 -54.040 1.00 90.12 88 ALA A O 1
ATOM 686 N N . LYS A 1 89 ? 32.302 2.938 -53.429 1.00 92.62 89 LYS A N 1
ATOM 687 C CA . LYS A 1 89 ? 33.070 2.694 -54.665 1.00 92.62 89 LYS A CA 1
ATOM 688 C C . LYS A 1 89 ? 32.172 2.586 -55.898 1.00 92.62 89 LYS A C 1
ATOM 690 O O . LYS A 1 89 ? 32.503 3.168 -56.932 1.00 92.62 89 LYS A O 1
ATOM 695 N N . VAL A 1 90 ? 31.045 1.876 -55.800 1.00 91.75 90 VAL A N 1
ATOM 696 C CA . VAL A 1 90 ? 30.078 1.747 -56.905 1.00 91.75 90 VAL A CA 1
ATOM 697 C C . VAL A 1 90 ? 29.491 3.117 -57.268 1.00 91.75 90 VAL A C 1
ATOM 699 O O . VAL A 1 90 ? 29.468 3.480 -58.445 1.00 91.75 90 VAL A O 1
ATOM 702 N N . PHE A 1 91 ? 29.134 3.934 -56.271 1.00 91.50 91 PHE A N 1
ATOM 703 C CA . PHE A 1 91 ? 28.669 5.306 -56.499 1.00 91.50 91 PHE A CA 1
ATOM 704 C C . PHE A 1 91 ? 29.739 6.202 -57.131 1.00 91.50 91 PHE A C 1
ATOM 706 O O . PHE A 1 91 ? 29.455 6.906 -58.100 1.00 91.50 91 PHE A O 1
ATOM 713 N N . GLN A 1 92 ? 30.984 6.158 -56.644 1.00 93.06 92 GLN A N 1
ATOM 714 C CA . GLN A 1 92 ? 32.078 6.933 -57.238 1.00 93.06 92 GLN A CA 1
ATOM 715 C C . GLN A 1 92 ? 32.337 6.543 -58.697 1.00 93.06 92 GLN A C 1
ATOM 717 O O . GLN A 1 92 ? 32.581 7.420 -59.528 1.00 93.06 92 GLN A O 1
ATOM 722 N N . ARG A 1 93 ? 32.235 5.251 -59.031 1.00 93.31 93 ARG A N 1
ATOM 723 C CA . ARG A 1 93 ? 32.354 4.768 -60.412 1.00 93.31 93 ARG A CA 1
ATOM 724 C C . ARG A 1 93 ? 31.224 5.296 -61.297 1.00 93.31 93 ARG A C 1
ATOM 726 O O . ARG A 1 93 ? 31.502 5.742 -62.407 1.00 93.31 93 ARG A O 1
ATOM 733 N N . GLY A 1 94 ? 29.986 5.307 -60.799 1.00 91.62 94 GLY A N 1
ATOM 734 C CA . GLY A 1 94 ? 28.849 5.914 -61.498 1.00 91.62 94 GLY A CA 1
ATOM 735 C C . GLY A 1 94 ? 29.075 7.396 -61.804 1.00 91.62 94 GLY A C 1
ATOM 736 O O . GLY A 1 94 ? 28.948 7.809 -62.954 1.00 91.62 94 GLY A O 1
ATOM 737 N N . ILE A 1 95 ? 29.532 8.169 -60.812 1.00 93.50 95 ILE A N 1
ATOM 738 C CA . ILE A 1 95 ? 29.852 9.600 -60.972 1.00 93.50 95 ILE A CA 1
ATOM 739 C C . ILE A 1 95 ? 30.982 9.814 -61.992 1.00 93.50 95 ILE A C 1
ATOM 741 O O . ILE A 1 95 ? 30.951 10.763 -62.776 1.00 93.50 95 ILE A O 1
ATOM 745 N N . GLN A 1 96 ? 32.003 8.951 -62.005 1.00 94.25 96 GLN A N 1
ATOM 746 C CA . GLN A 1 96 ? 33.087 9.039 -62.989 1.00 94.25 96 GLN A CA 1
ATOM 747 C C . GLN A 1 96 ? 32.602 8.750 -64.414 1.00 94.25 96 GLN A C 1
ATOM 749 O O . GLN A 1 96 ? 32.984 9.472 -65.334 1.00 94.25 96 GLN A O 1
ATOM 754 N N . LEU A 1 97 ? 31.753 7.736 -64.599 1.00 93.19 97 LEU A N 1
ATOM 755 C CA . LEU A 1 97 ? 31.171 7.400 -65.903 1.00 93.19 97 LEU A CA 1
ATOM 756 C C . LEU A 1 97 ? 30.248 8.509 -66.419 1.00 93.19 97 LEU A C 1
ATOM 758 O O . LEU A 1 97 ? 30.301 8.845 -67.602 1.00 93.19 97 LEU A O 1
ATOM 762 N N . GLU A 1 98 ? 29.469 9.125 -65.529 1.00 93.50 98 GLU A N 1
ATOM 763 C CA . GLU A 1 98 ? 28.633 10.285 -65.842 1.00 93.50 98 GLU A CA 1
ATOM 764 C C . GLU A 1 98 ? 29.477 11.475 -66.316 1.00 93.50 98 GLU A C 1
ATOM 766 O O . GLU A 1 98 ? 29.221 12.032 -67.382 1.00 93.50 98 GLU A O 1
ATOM 771 N N . ARG A 1 99 ? 30.555 11.809 -65.592 1.00 94.50 99 ARG A N 1
ATOM 772 C CA . ARG A 1 99 ? 31.484 12.890 -65.977 1.00 94.50 99 ARG A CA 1
ATOM 773 C C . ARG A 1 99 ? 32.187 12.644 -67.309 1.00 94.50 99 ARG A C 1
ATOM 775 O O . ARG A 1 99 ? 32.547 13.599 -67.987 1.00 94.50 99 ARG A O 1
ATOM 782 N N . GLN A 1 100 ? 32.401 11.384 -67.675 1.00 95.00 100 GLN A N 1
ATOM 783 C CA . GLN A 1 100 ? 32.992 11.005 -68.959 1.00 95.00 100 GLN A CA 1
ATOM 784 C C . GLN A 1 100 ? 31.967 10.973 -70.104 1.00 95.00 100 GLN A C 1
ATOM 786 O O . GLN A 1 100 ? 32.356 10.709 -71.239 1.00 95.00 100 GLN A O 1
ATOM 791 N N . GLY A 1 101 ? 30.674 11.202 -69.834 1.00 94.62 101 GLY A N 1
ATOM 792 C CA . GLY A 1 101 ? 29.606 11.056 -70.827 1.00 94.62 101 GLY A CA 1
ATOM 793 C C . GLY A 1 101 ? 29.408 9.608 -71.292 1.00 94.62 101 GLY A C 1
ATOM 794 O O . GLY A 1 101 ? 28.862 9.376 -72.365 1.00 94.62 101 GLY A O 1
ATOM 795 N N . ARG A 1 102 ? 29.877 8.632 -70.502 1.00 93.75 102 ARG A N 1
ATOM 796 C CA . ARG A 1 102 ? 29.852 7.189 -70.802 1.00 93.75 102 ARG A CA 1
ATOM 797 C C . ARG A 1 102 ? 28.834 6.426 -69.954 1.00 93.75 102 ARG A C 1
ATOM 799 O O . ARG A 1 102 ? 28.943 5.214 -69.808 1.00 93.75 102 ARG A O 1
ATOM 806 N N . LEU A 1 103 ? 27.883 7.134 -69.350 1.00 92.75 103 LEU A N 1
ATOM 807 C CA . LEU A 1 103 ? 26.805 6.529 -68.575 1.00 92.75 103 LEU A CA 1
ATOM 808 C C . LEU A 1 103 ? 25.660 6.127 -69.513 1.00 92.75 103 LEU A C 1
ATOM 810 O O . LEU A 1 103 ? 24.614 6.775 -69.558 1.00 92.75 103 LEU A O 1
ATOM 814 N N . ASP A 1 104 ? 25.898 5.085 -70.299 1.00 94.44 104 ASP A N 1
ATOM 815 C CA . ASP A 1 104 ? 24.870 4.449 -71.112 1.00 94.44 104 ASP A CA 1
ATOM 816 C C . ASP A 1 104 ? 23.892 3.636 -70.243 1.00 94.44 104 ASP A C 1
ATOM 818 O O . ASP A 1 104 ? 24.107 3.392 -69.051 1.00 94.44 104 ASP A O 1
ATOM 822 N N . GLU A 1 105 ? 22.759 3.245 -70.831 1.00 93.81 105 GLU A N 1
ATOM 823 C CA . GLU A 1 105 ? 21.746 2.447 -70.126 1.00 93.81 105 GLU A CA 1
ATOM 824 C C . GLU A 1 105 ? 22.298 1.088 -69.670 1.00 93.81 105 GLU A C 1
ATOM 826 O O . GLU A 1 105 ? 21.890 0.563 -68.634 1.00 93.81 105 GLU A O 1
ATOM 831 N N . GLU A 1 106 ? 23.290 0.551 -70.382 1.00 93.19 106 GLU A N 1
ATOM 832 C CA . GLU A 1 106 ? 23.972 -0.681 -69.996 1.00 93.19 106 GLU A CA 1
ATOM 833 C C . GLU A 1 106 ? 24.803 -0.497 -68.715 1.00 93.19 106 GLU A C 1
ATOM 835 O O . GLU A 1 106 ? 24.672 -1.292 -67.779 1.00 93.19 106 GLU A O 1
ATOM 840 N N . ALA A 1 107 ? 25.575 0.590 -68.596 1.00 91.19 107 ALA A N 1
ATOM 841 C CA . ALA A 1 107 ? 26.302 0.922 -67.372 1.00 91.19 107 ALA A CA 1
ATOM 842 C C . ALA A 1 107 ? 25.362 1.171 -66.184 1.00 91.19 107 ALA A C 1
ATOM 844 O O . ALA A 1 107 ? 25.664 0.741 -65.067 1.00 91.19 107 ALA A O 1
ATOM 845 N N . LYS A 1 108 ? 24.205 1.814 -66.399 1.00 93.12 108 LYS A N 1
ATOM 846 C CA . LYS A 1 108 ? 23.193 1.991 -65.341 1.00 93.12 108 LYS A CA 1
ATOM 847 C C . LYS A 1 108 ? 22.642 0.652 -64.856 1.00 93.12 108 LYS A C 1
ATOM 849 O O . LYS A 1 108 ? 22.540 0.444 -63.647 1.00 93.12 108 LYS A O 1
ATOM 854 N N . MET A 1 109 ? 22.327 -0.267 -65.772 1.00 93.56 109 MET A N 1
ATOM 855 C CA . MET A 1 109 ? 21.867 -1.611 -65.409 1.00 93.56 109 MET A CA 1
ATOM 856 C C . MET A 1 109 ? 22.929 -2.381 -64.617 1.00 93.56 109 MET A C 1
ATOM 858 O O . MET A 1 109 ? 22.595 -3.000 -63.609 1.00 93.56 109 MET A O 1
ATOM 862 N N . GLN A 1 110 ? 24.204 -2.290 -65.005 1.00 93.38 110 GLN A N 1
ATOM 863 C CA . GLN A 1 110 ? 25.300 -2.929 -64.268 1.00 93.38 110 GLN A CA 1
ATOM 864 C C . GLN A 1 110 ? 25.475 -2.349 -62.856 1.00 93.38 110 GLN A C 1
ATOM 866 O O . GLN A 1 110 ? 25.637 -3.108 -61.901 1.00 93.38 110 GLN A O 1
ATOM 871 N N . ILE A 1 111 ? 25.403 -1.023 -62.699 1.00 93.12 111 ILE A N 1
ATOM 872 C CA . ILE A 1 111 ? 25.492 -0.360 -61.387 1.00 93.12 111 ILE A CA 1
ATOM 873 C C . ILE A 1 111 ? 24.325 -0.778 -60.483 1.00 93.12 111 ILE A C 1
ATOM 875 O O . ILE A 1 111 ? 24.543 -1.119 -59.320 1.00 93.12 111 ILE A O 1
ATOM 879 N N . ASN A 1 112 ? 23.099 -0.803 -61.013 1.00 92.81 112 ASN A N 1
ATOM 880 C CA . ASN A 1 112 ? 21.920 -1.226 -60.256 1.00 92.81 112 ASN A CA 1
ATOM 881 C C . ASN A 1 112 ? 22.003 -2.702 -59.845 1.00 92.81 112 ASN A C 1
ATOM 883 O O . ASN A 1 112 ? 21.703 -3.026 -58.698 1.00 92.81 112 ASN A O 1
ATOM 887 N N . ALA A 1 113 ? 22.472 -3.578 -60.739 1.00 94.50 113 ALA A N 1
ATOM 888 C CA . ALA A 1 113 ? 22.687 -4.989 -60.427 1.00 94.50 113 ALA A CA 1
ATOM 889 C C . ALA A 1 113 ? 23.722 -5.175 -59.302 1.00 94.50 113 ALA A C 1
ATOM 891 O O . ALA A 1 113 ? 23.482 -5.942 -58.372 1.00 94.50 113 ALA A O 1
ATOM 892 N N . GLN A 1 114 ? 24.829 -4.422 -59.329 1.00 92.50 114 GLN A N 1
ATOM 893 C CA . GLN A 1 114 ? 25.842 -4.457 -58.266 1.00 92.50 114 GLN A CA 1
ATOM 894 C C . GLN A 1 114 ? 25.310 -3.941 -56.925 1.00 92.50 114 GLN A C 1
ATOM 896 O O . GLN A 1 114 ? 25.590 -4.530 -55.882 1.00 92.50 114 GLN A O 1
ATOM 901 N N . LEU A 1 115 ? 24.524 -2.860 -56.928 1.00 92.38 115 LEU A N 1
ATOM 902 C CA . LEU A 1 115 ? 23.895 -2.342 -55.709 1.00 92.38 115 LEU A CA 1
ATOM 903 C C . LEU A 1 115 ? 22.911 -3.350 -55.106 1.00 92.38 115 LEU A C 1
ATOM 905 O O . LEU A 1 115 ? 22.879 -3.519 -53.885 1.00 92.38 115 LEU A O 1
ATOM 909 N N . GLN A 1 116 ? 22.140 -4.037 -55.950 1.00 92.75 116 GLN A N 1
ATOM 910 C CA . GLN A 1 116 ? 21.195 -5.057 -55.510 1.00 92.75 116 GLN A CA 1
ATOM 911 C C . GLN A 1 116 ? 21.916 -6.276 -54.920 1.00 92.75 116 GLN A C 1
ATOM 913 O O . GLN A 1 116 ? 21.551 -6.725 -53.838 1.00 92.75 116 GLN A O 1
ATOM 918 N N . GLU A 1 117 ? 23.009 -6.731 -55.541 1.00 93.56 117 GLU A N 1
ATOM 919 C CA . GLU A 1 117 ? 23.834 -7.821 -55.007 1.00 93.56 117 GLU A CA 1
ATOM 920 C C . GLU A 1 117 ? 24.441 -7.474 -53.635 1.00 93.56 117 GLU A C 1
ATOM 922 O O . GLU A 1 117 ? 24.384 -8.284 -52.706 1.00 93.56 117 GLU A O 1
ATOM 927 N N . ILE A 1 118 ? 24.975 -6.256 -53.465 1.00 90.81 118 ILE A N 1
ATOM 928 C CA . ILE A 1 118 ? 25.514 -5.800 -52.172 1.00 90.81 118 ILE A CA 1
ATOM 929 C C . ILE A 1 118 ? 24.404 -5.760 -51.110 1.00 90.81 118 ILE A C 1
ATOM 931 O O . ILE A 1 118 ? 24.622 -6.182 -49.968 1.00 90.81 118 ILE A O 1
ATOM 935 N N . SER A 1 119 ? 23.208 -5.292 -51.479 1.00 90.31 119 SER A N 1
ATOM 936 C CA . SER A 1 119 ? 22.045 -5.252 -50.587 1.00 90.31 119 SER A CA 1
ATOM 937 C C . SER A 1 119 ? 21.611 -6.653 -50.147 1.00 90.31 119 SER A C 1
ATOM 939 O O . SER A 1 119 ? 21.450 -6.895 -48.947 1.00 90.31 119 SER A O 1
ATOM 941 N N . ASP A 1 120 ? 21.517 -7.599 -51.084 1.00 92.25 120 ASP A N 1
ATOM 942 C CA . ASP A 1 120 ? 21.129 -8.984 -50.813 1.00 92.25 120 ASP A CA 1
ATOM 943 C C . ASP A 1 120 ? 22.149 -9.689 -49.907 1.00 92.25 120 ASP A C 1
ATOM 945 O O . ASP A 1 120 ? 21.776 -10.355 -48.935 1.00 92.25 120 ASP A O 1
ATOM 949 N N . GLN A 1 121 ? 23.449 -9.486 -50.150 1.00 90.69 121 GLN A N 1
ATOM 950 C CA . GLN A 1 121 ? 24.509 -10.019 -49.292 1.00 90.69 121 GLN A CA 1
ATOM 951 C C . GLN A 1 121 ? 24.445 -9.452 -47.867 1.00 90.69 121 GLN A C 1
ATOM 953 O O . GLN A 1 121 ? 24.685 -10.179 -46.893 1.00 90.69 121 GLN A O 1
ATOM 958 N N . LEU A 1 122 ? 24.122 -8.164 -47.718 1.00 88.25 122 LEU A N 1
ATOM 959 C CA . LEU A 1 122 ? 23.947 -7.540 -46.409 1.00 88.25 122 LEU A CA 1
ATOM 960 C C . LEU A 1 122 ? 22.713 -8.109 -45.700 1.00 88.25 122 LEU A C 1
ATOM 962 O O . LEU A 1 122 ? 22.805 -8.495 -44.533 1.00 88.25 122 LEU A O 1
ATOM 966 N N . GLY A 1 123 ? 21.596 -8.240 -46.420 1.00 88.00 123 GLY A N 1
ATOM 967 C CA . GLY A 1 123 ? 20.357 -8.834 -45.924 1.00 88.00 123 GLY A CA 1
ATOM 968 C C . GLY A 1 123 ? 20.564 -10.258 -45.410 1.00 88.00 123 GLY A C 1
ATOM 969 O O . GLY A 1 123 ? 20.177 -10.571 -44.282 1.00 88.00 123 GLY A O 1
ATOM 970 N N . GLN A 1 124 ? 21.267 -11.098 -46.173 1.00 90.75 124 GLN A N 1
ATOM 971 C CA . GLN A 1 124 ? 21.603 -12.462 -45.761 1.00 90.75 124 GLN A CA 1
ATOM 972 C C . GLN A 1 124 ? 22.510 -12.495 -44.529 1.00 90.75 124 GLN A C 1
ATOM 974 O O . GLN A 1 124 ? 22.244 -13.261 -43.605 1.00 90.75 124 GLN A O 1
ATOM 979 N N . LYS A 1 125 ? 23.546 -11.649 -44.451 1.00 85.31 125 LYS A N 1
ATOM 980 C CA . LYS A 1 125 ? 24.437 -11.593 -43.276 1.00 85.31 125 LYS A CA 1
ATOM 981 C C . LYS A 1 125 ? 23.717 -11.099 -42.023 1.00 85.31 125 LYS A C 1
ATOM 983 O O . LYS A 1 125 ? 24.001 -11.591 -40.930 1.00 85.31 125 LYS A O 1
ATOM 988 N N . VAL A 1 126 ? 22.792 -10.148 -42.158 1.00 85.75 126 VAL A N 1
ATOM 989 C CA . VAL A 1 126 ? 21.958 -9.667 -41.048 1.00 85.75 126 VAL A CA 1
ATOM 990 C C . VAL A 1 126 ? 20.987 -10.750 -40.599 1.00 85.75 126 VAL A C 1
ATOM 992 O O . VAL A 1 126 ? 20.936 -11.037 -39.406 1.00 85.75 126 VAL A O 1
ATOM 995 N N . ALA A 1 127 ? 20.292 -11.409 -41.529 1.00 83.88 127 ALA A N 1
ATOM 996 C CA . ALA A 1 127 ? 19.410 -12.537 -41.232 1.00 83.88 127 ALA A CA 1
ATOM 997 C C . ALA A 1 127 ? 20.172 -13.698 -40.573 1.00 83.88 127 ALA A C 1
ATOM 999 O O . ALA A 1 127 ? 19.720 -14.265 -39.577 1.00 83.88 127 ALA A O 1
ATOM 1000 N N . GLN A 1 128 ? 21.375 -14.001 -41.063 1.00 86.44 128 GLN A N 1
ATOM 1001 C CA . GLN A 1 128 ? 22.245 -15.015 -40.487 1.00 86.44 128 GLN A CA 1
ATOM 1002 C C . GLN A 1 128 ? 22.674 -14.620 -39.073 1.00 86.44 128 GLN A C 1
ATOM 1004 O O . GLN A 1 128 ? 22.477 -15.415 -38.164 1.00 86.44 128 GLN A O 1
ATOM 1009 N N . LYS A 1 129 ? 23.154 -13.390 -38.838 1.00 81.56 129 LYS A N 1
ATOM 1010 C CA . LYS A 1 129 ? 23.503 -12.907 -37.488 1.00 81.56 129 LYS A CA 1
ATOM 1011 C C . LYS A 1 129 ? 22.308 -12.859 -36.541 1.00 81.56 129 LYS A C 1
ATOM 1013 O O . LYS A 1 129 ? 22.473 -13.132 -35.360 1.00 81.56 129 LYS A O 1
ATOM 1018 N N . LEU A 1 130 ? 21.119 -12.543 -37.045 1.00 78.06 130 LEU A N 1
ATOM 1019 C CA . LEU A 1 130 ? 19.862 -12.608 -36.302 1.00 78.06 130 LEU A CA 1
ATOM 1020 C C . LEU A 1 130 ? 19.532 -14.039 -35.872 1.00 78.06 130 LEU A C 1
ATOM 1022 O O . LEU A 1 130 ? 19.141 -14.258 -34.729 1.00 78.06 130 LEU A O 1
ATOM 1026 N N . SER A 1 131 ? 19.715 -15.008 -36.771 1.00 79.81 131 SER A N 1
ATOM 1027 C CA . SER A 1 131 ? 19.474 -16.430 -36.493 1.00 79.81 131 SER A CA 1
ATOM 1028 C C . SER A 1 131 ? 20.572 -17.089 -35.650 1.00 79.81 131 SER A C 1
ATOM 1030 O O . SER A 1 131 ? 20.290 -18.013 -34.891 1.00 79.81 131 SER A O 1
ATOM 1032 N N . SER A 1 132 ? 21.820 -16.623 -35.780 1.00 74.50 132 SER A N 1
ATOM 1033 C CA . SER A 1 132 ? 23.007 -17.196 -35.143 1.00 74.50 132 SER A CA 1
ATOM 1034 C C . SER A 1 132 ? 23.401 -16.472 -33.868 1.00 74.50 132 SER A C 1
ATOM 1036 O O . SER A 1 132 ? 24.253 -16.976 -33.140 1.00 74.50 132 SER A O 1
ATOM 1038 N N . ALA A 1 133 ? 22.834 -15.293 -33.594 1.00 69.94 133 ALA A N 1
ATOM 1039 C CA . ALA A 1 133 ? 22.840 -14.740 -32.258 1.00 69.94 133 ALA A CA 1
ATOM 1040 C C . ALA A 1 133 ? 22.166 -15.812 -31.394 1.00 69.94 133 ALA A C 1
ATOM 1042 O O . ALA A 1 133 ? 20.950 -15.999 -31.522 1.00 69.94 133 ALA A O 1
ATOM 1043 N N . PRO A 1 134 ? 22.922 -16.564 -30.558 1.00 58.00 134 PRO A N 1
ATOM 1044 C CA . PRO A 1 134 ? 22.290 -17.476 -29.613 1.00 58.00 134 PRO A CA 1
ATOM 1045 C C . PRO A 1 134 ? 21.246 -16.638 -28.906 1.00 58.00 134 PRO A C 1
ATOM 1047 O O . PRO A 1 134 ? 21.552 -15.472 -28.674 1.00 58.00 134 PRO A O 1
ATOM 1050 N N . ALA A 1 135 ? 20.049 -17.166 -28.641 1.00 56.47 135 ALA A N 1
ATOM 105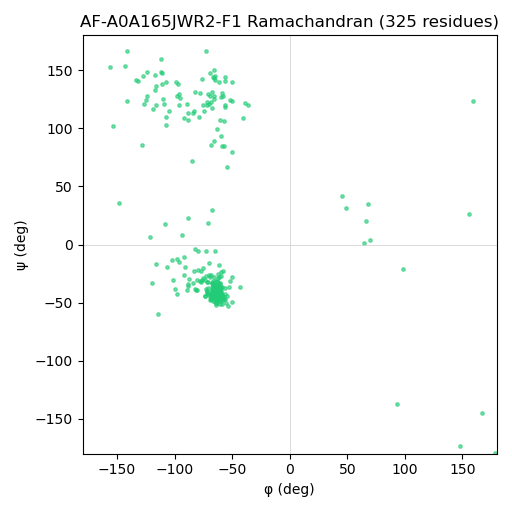1 C CA . ALA A 1 135 ? 18.966 -16.454 -27.974 1.00 56.47 135 ALA A CA 1
ATOM 1052 C C . ALA A 1 135 ? 19.477 -15.803 -26.673 1.00 56.47 135 ALA A C 1
ATOM 1054 O O . ALA A 1 135 ? 19.297 -16.299 -25.568 1.00 56.47 135 ALA A O 1
ATOM 1055 N N . MET A 1 136 ? 20.135 -14.655 -26.810 1.00 51.84 136 MET A N 1
ATOM 1056 C CA . MET A 1 136 ? 20.789 -13.881 -25.775 1.00 51.84 136 MET A CA 1
ATOM 1057 C C . MET A 1 136 ? 19.743 -12.939 -25.192 1.00 51.84 136 MET A C 1
ATOM 1059 O O . MET A 1 136 ? 20.058 -12.019 -24.451 1.00 51.84 136 MET A O 1
ATOM 1063 N N . ARG A 1 137 ? 18.464 -13.306 -25.351 1.00 51.06 137 ARG A N 1
ATOM 1064 C CA . ARG A 1 137 ? 17.576 -13.452 -24.204 1.00 51.06 137 ARG A CA 1
ATOM 1065 C C . ARG A 1 137 ? 18.213 -14.417 -23.199 1.00 51.06 137 ARG A C 1
ATOM 1067 O O . ARG A 1 137 ? 17.661 -15.457 -22.859 1.00 51.06 137 ARG A O 1
ATOM 1074 N N . ARG A 1 138 ? 19.330 -13.984 -22.602 1.00 48.88 138 ARG A N 1
ATOM 1075 C CA . ARG A 1 138 ? 19.575 -14.182 -21.183 1.00 48.88 138 ARG A CA 1
ATOM 1076 C C . ARG A 1 138 ? 18.373 -13.524 -20.535 1.00 48.88 138 ARG A C 1
ATOM 1078 O O . ARG A 1 138 ? 18.352 -12.329 -20.253 1.00 48.88 138 ARG A O 1
ATOM 1085 N N . GLN A 1 139 ? 17.313 -14.309 -20.443 1.00 53.22 139 GLN A N 1
ATOM 1086 C CA . GLN A 1 139 ? 16.131 -14.019 -19.693 1.00 53.22 139 GLN A CA 1
ATOM 1087 C C . GLN A 1 139 ? 16.670 -13.866 -18.286 1.00 53.22 139 GLN A C 1
ATOM 1089 O O . GLN A 1 139 ? 16.986 -14.831 -17.590 1.00 53.22 139 GLN A O 1
ATOM 1094 N N . ARG A 1 140 ? 16.971 -12.618 -17.941 1.00 58.66 140 ARG A N 1
ATOM 1095 C CA . ARG A 1 140 ? 17.452 -12.239 -16.634 1.00 58.66 140 ARG A CA 1
ATOM 1096 C C . ARG A 1 140 ? 16.252 -12.534 -15.762 1.00 58.66 140 ARG A C 1
ATOM 1098 O O . ARG A 1 140 ? 15.365 -11.690 -15.700 1.00 58.66 140 ARG A O 1
ATOM 1105 N N . ARG A 1 141 ? 16.164 -13.780 -15.261 1.00 62.75 141 ARG A N 1
ATOM 1106 C CA . ARG A 1 141 ? 15.080 -14.277 -14.411 1.00 62.75 141 ARG A CA 1
ATOM 1107 C C . ARG A 1 141 ? 14.785 -13.135 -13.471 1.00 62.75 141 ARG A C 1
ATOM 1109 O O . ARG A 1 141 ? 15.665 -12.767 -12.687 1.00 62.75 141 ARG A O 1
ATOM 1116 N N . GLU A 1 142 ? 13.634 -12.493 -13.670 1.00 67.50 142 GLU A N 1
ATOM 1117 C CA . GLU A 1 142 ? 13.272 -11.377 -12.818 1.00 67.50 142 GLU A CA 1
ATOM 1118 C C . GLU A 1 142 ? 13.310 -11.947 -11.413 1.00 67.50 142 GLU A C 1
ATOM 1120 O O . GLU A 1 142 ? 12.710 -12.998 -11.159 1.00 67.50 142 GLU A O 1
ATOM 1125 N N . PRO A 1 143 ? 14.154 -11.382 -10.546 1.00 79.31 143 PRO A N 1
ATOM 1126 C CA . PRO A 1 143 ? 14.492 -12.089 -9.344 1.00 79.31 143 PRO A CA 1
ATOM 1127 C C . PRO A 1 143 ? 13.223 -12.132 -8.496 1.00 79.31 143 PRO A C 1
ATOM 1129 O O . PRO A 1 143 ? 12.617 -11.098 -8.223 1.00 79.31 143 PRO A O 1
ATOM 1132 N N . TRP A 1 144 ? 12.804 -13.352 -8.160 1.00 83.62 144 TRP A N 1
ATOM 1133 C CA . TRP A 1 144 ? 11.545 -13.688 -7.491 1.00 83.62 144 TRP A CA 1
ATOM 1134 C C . TRP A 1 144 ? 11.211 -12.739 -6.332 1.00 83.62 144 TRP A C 1
ATOM 1136 O O . TRP A 1 144 ? 10.059 -12.340 -6.200 1.00 83.62 144 TRP A O 1
ATOM 1146 N N . TRP A 1 145 ? 12.215 -12.271 -5.577 1.00 82.50 145 TRP A N 1
ATOM 1147 C CA . TRP A 1 145 ? 12.057 -11.288 -4.498 1.00 82.50 145 TRP A CA 1
ATOM 1148 C C . TRP A 1 145 ? 11.296 -10.016 -4.902 1.00 82.50 145 TRP A C 1
ATOM 1150 O O . TRP A 1 145 ? 10.589 -9.461 -4.067 1.00 82.50 145 TRP A O 1
ATOM 1160 N N . LYS A 1 146 ? 11.373 -9.559 -6.162 1.00 81.56 146 LYS A N 1
ATOM 1161 C CA . LYS A 1 146 ? 10.606 -8.393 -6.634 1.00 81.56 146 LYS A CA 1
ATOM 1162 C C . LYS A 1 146 ? 9.102 -8.626 -6.534 1.00 81.56 146 LYS A C 1
ATOM 1164 O O . LYS A 1 146 ? 8.382 -7.718 -6.130 1.00 81.56 146 LYS A O 1
ATOM 1169 N N . LEU A 1 147 ? 8.641 -9.833 -6.867 1.00 83.75 147 LEU A N 1
ATOM 1170 C CA . LEU A 1 147 ? 7.231 -10.205 -6.745 1.00 83.75 147 LEU A CA 1
ATOM 1171 C C . LEU A 1 147 ? 6.809 -10.225 -5.275 1.00 83.75 147 LEU A C 1
ATOM 1173 O O . LEU A 1 147 ? 5.762 -9.685 -4.947 1.00 83.75 147 LEU A O 1
ATOM 1177 N N . TYR A 1 148 ? 7.644 -10.755 -4.375 1.00 84.94 148 TYR A N 1
ATOM 1178 C CA . TYR A 1 148 ? 7.351 -10.739 -2.935 1.00 84.94 148 TYR A CA 1
ATOM 1179 C C . TYR A 1 148 ? 7.270 -9.319 -2.378 1.00 84.94 148 TYR A C 1
ATOM 1181 O O . TYR A 1 148 ? 6.333 -9.013 -1.648 1.00 84.94 148 TYR A O 1
ATOM 1189 N N . VAL A 1 149 ? 8.207 -8.439 -2.745 1.00 84.44 149 VAL A N 1
ATOM 1190 C CA . VAL A 1 149 ? 8.189 -7.033 -2.313 1.00 84.44 149 VAL A CA 1
ATOM 1191 C C . VAL A 1 149 ? 6.950 -6.318 -2.850 1.00 84.44 149 VAL A C 1
ATOM 1193 O O . VAL A 1 149 ? 6.283 -5.621 -2.091 1.00 84.44 149 VAL A O 1
ATOM 1196 N N . ALA A 1 150 ? 6.600 -6.523 -4.123 1.00 85.62 150 ALA A N 1
ATOM 1197 C CA . ALA A 1 150 ? 5.400 -5.937 -4.714 1.00 85.62 150 ALA A CA 1
ATOM 1198 C C . ALA A 1 150 ? 4.117 -6.432 -4.024 1.00 85.62 150 ALA A C 1
ATOM 1200 O O . ALA A 1 150 ? 3.267 -5.621 -3.662 1.00 85.62 150 ALA A O 1
ATOM 1201 N N . SER A 1 151 ? 3.997 -7.740 -3.779 1.00 86.44 151 SER A N 1
ATOM 1202 C CA . SER A 1 151 ? 2.856 -8.331 -3.072 1.00 86.44 151 SER A CA 1
ATOM 1203 C C . SER A 1 151 ? 2.749 -7.837 -1.632 1.00 86.44 151 SER A C 1
ATOM 1205 O O . SER A 1 151 ? 1.658 -7.491 -1.186 1.00 86.44 151 SER A O 1
ATOM 1207 N N . LEU A 1 152 ? 3.869 -7.745 -0.910 1.00 87.56 152 LEU A N 1
ATOM 1208 C CA . LEU A 1 152 ? 3.900 -7.206 0.449 1.00 87.56 152 LEU A CA 1
ATOM 1209 C C . LEU A 1 152 ? 3.475 -5.734 0.473 1.00 87.56 152 LEU A C 1
ATOM 1211 O O . LEU A 1 152 ? 2.725 -5.327 1.356 1.00 87.56 152 LEU A O 1
ATOM 1215 N N . PHE A 1 153 ? 3.892 -4.949 -0.520 1.00 88.06 153 PHE A N 1
ATOM 1216 C CA . PHE A 1 153 ? 3.490 -3.551 -0.631 1.00 88.06 153 PHE A CA 1
ATOM 1217 C C . PHE A 1 153 ? 1.998 -3.396 -0.946 1.00 88.06 153 PHE A C 1
ATOM 1219 O O . PHE A 1 153 ? 1.327 -2.558 -0.350 1.00 88.06 153 PHE A O 1
ATOM 1226 N N . LEU A 1 154 ? 1.457 -4.234 -1.836 1.00 89.06 154 LEU A N 1
ATOM 1227 C CA . LEU A 1 154 ? 0.019 -4.286 -2.112 1.00 89.06 154 LEU A CA 1
ATOM 1228 C C . LEU A 1 154 ? -0.778 -4.674 -0.862 1.00 89.06 154 LEU A C 1
ATOM 1230 O O . LEU A 1 154 ? -1.805 -4.061 -0.580 1.00 89.06 154 LEU A O 1
ATOM 1234 N N . LEU A 1 155 ? -0.288 -5.644 -0.088 1.00 89.88 155 LEU A N 1
ATOM 1235 C CA . LEU A 1 155 ? -0.914 -6.063 1.163 1.00 89.88 155 LEU A CA 1
ATOM 1236 C C . LEU A 1 155 ? -0.863 -4.953 2.224 1.00 89.88 155 LEU A C 1
ATOM 1238 O O . LEU A 1 155 ? -1.848 -4.723 2.924 1.00 89.88 155 LEU A O 1
ATOM 1242 N N . ALA A 1 156 ? 0.248 -4.218 2.304 1.00 91.88 156 ALA A N 1
ATOM 1243 C CA . ALA A 1 156 ? 0.369 -3.048 3.167 1.00 91.88 156 ALA A CA 1
ATOM 1244 C C . ALA A 1 156 ? -0.596 -1.929 2.751 1.00 91.88 156 ALA A C 1
ATOM 1246 O O . ALA A 1 156 ? -1.259 -1.339 3.601 1.00 91.88 156 ALA A O 1
ATOM 1247 N N . LEU A 1 157 ? -0.728 -1.678 1.445 1.00 89.94 157 LEU A N 1
ATOM 1248 C CA . LEU A 1 157 ? -1.645 -0.679 0.900 1.00 89.94 157 LEU A CA 1
ATOM 1249 C C . LEU A 1 157 ? -3.103 -1.035 1.187 1.00 89.94 157 LEU A C 1
ATOM 1251 O O . LEU A 1 157 ? -3.854 -0.188 1.667 1.00 89.94 157 LEU A O 1
ATOM 1255 N N . ALA A 1 158 ? -3.484 -2.292 0.961 1.00 89.62 158 ALA A N 1
ATOM 1256 C CA . ALA A 1 158 ? -4.805 -2.795 1.317 1.00 89.62 158 ALA A CA 1
ATOM 1257 C C . ALA A 1 158 ? -5.072 -2.650 2.826 1.00 89.62 158 ALA A C 1
ATOM 1259 O O . ALA A 1 158 ? -6.133 -2.159 3.205 1.00 89.62 158 ALA A O 1
ATOM 1260 N N . GLY A 1 159 ? -4.094 -2.977 3.677 1.00 90.69 159 GLY A N 1
ATOM 1261 C CA . GLY A 1 159 ? -4.180 -2.761 5.124 1.00 90.69 159 GLY A CA 1
ATOM 1262 C C . GLY A 1 159 ? -4.363 -1.288 5.501 1.00 90.69 159 GLY A C 1
ATOM 1263 O O . GLY A 1 159 ? -5.227 -0.967 6.308 1.00 90.69 159 GLY A O 1
ATOM 1264 N N . GLY A 1 160 ? -3.624 -0.371 4.872 1.00 88.81 160 GLY A N 1
ATOM 1265 C CA . GLY A 1 160 ? -3.780 1.070 5.097 1.00 88.81 160 GLY A CA 1
ATOM 1266 C C . GLY A 1 160 ? -5.163 1.596 4.692 1.00 88.81 160 GLY A C 1
ATOM 1267 O O . GLY A 1 160 ? -5.762 2.387 5.416 1.00 88.81 160 GLY A O 1
ATOM 1268 N N . VAL A 1 161 ? -5.714 1.124 3.570 1.00 88.00 161 VAL A N 1
ATOM 1269 C CA . VAL A 1 161 ? -7.085 1.472 3.154 1.00 88.00 161 VAL A CA 1
ATOM 1270 C C . VAL A 1 161 ? -8.113 0.906 4.137 1.00 88.00 161 VAL A C 1
ATOM 1272 O O . VAL A 1 161 ? -9.052 1.607 4.510 1.00 88.00 161 VAL A O 1
ATOM 1275 N N . LEU A 1 162 ? -7.934 -0.338 4.588 1.00 88.75 162 LEU A N 1
ATOM 1276 C CA . LEU A 1 162 ? -8.800 -0.955 5.595 1.00 88.75 162 LEU A CA 1
ATOM 1277 C C . LEU A 1 162 ? -8.783 -0.182 6.913 1.00 88.75 162 LEU A C 1
ATOM 1279 O O . LEU A 1 162 ? -9.839 -0.016 7.516 1.00 88.75 162 LEU A O 1
ATOM 1283 N N . GLU A 1 163 ? -7.636 0.350 7.326 1.00 88.94 163 GLU A N 1
ATOM 1284 C CA . GLU A 1 163 ? -7.535 1.167 8.537 1.00 88.94 163 GLU A CA 1
ATOM 1285 C C . GLU A 1 163 ? -8.403 2.427 8.448 1.00 88.94 163 GLU A C 1
ATOM 1287 O O . GLU A 1 163 ? -9.181 2.725 9.351 1.00 88.94 163 GLU A O 1
ATOM 1292 N N . VAL A 1 164 ? -8.373 3.123 7.310 1.00 86.31 164 VAL A N 1
ATOM 1293 C CA . VAL A 1 164 ? -9.216 4.311 7.088 1.00 86.31 164 VAL A CA 1
ATOM 1294 C C . VAL A 1 164 ? -10.709 3.953 7.036 1.00 86.31 164 VAL A C 1
ATOM 1296 O O . VAL A 1 164 ? -11.561 4.736 7.450 1.00 86.31 164 VAL A O 1
ATOM 1299 N N . VAL A 1 165 ? -11.052 2.777 6.503 1.00 86.44 165 VAL A N 1
ATOM 1300 C CA . VAL A 1 165 ? -12.442 2.381 6.217 1.00 86.44 165 VAL A CA 1
ATOM 1301 C C . VAL A 1 165 ? -13.125 1.691 7.401 1.00 86.44 165 VAL A C 1
ATOM 1303 O O . VAL A 1 165 ? -14.329 1.897 7.583 1.00 86.44 165 VAL A O 1
ATOM 1306 N N . VAL A 1 166 ? -12.387 0.845 8.121 1.00 88.88 166 VAL A N 1
ATOM 1307 C CA . VAL A 1 166 ? -12.855 -0.101 9.151 1.00 88.88 166 VAL A CA 1
ATOM 1308 C C . VAL A 1 166 ? -12.220 0.204 10.510 1.00 88.88 166 VAL A C 1
ATOM 1310 O O . VAL A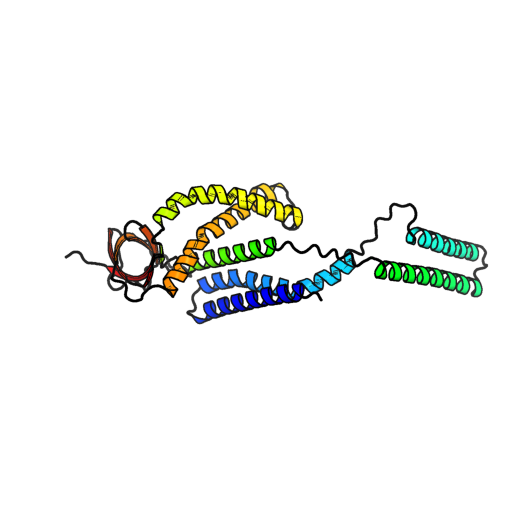 1 166 ? -12.884 0.033 11.532 1.00 88.88 166 VAL A O 1
ATOM 1313 N N . GLY A 1 167 ? -10.976 0.694 10.532 1.00 87.69 167 GLY A N 1
ATOM 1314 C CA . GLY A 1 167 ? -10.233 0.994 11.763 1.00 87.69 167 GLY A CA 1
ATOM 1315 C C . GLY A 1 167 ? -10.915 2.035 12.654 1.00 87.69 167 GLY A C 1
ATOM 1316 O O . GLY A 1 167 ? -10.841 1.941 13.874 1.00 87.69 167 GLY A O 1
ATOM 1317 N N . THR A 1 168 ? -11.714 2.941 12.080 1.00 90.44 168 THR A N 1
ATOM 1318 C CA . THR A 1 168 ? -12.527 3.923 12.830 1.00 90.44 168 THR A CA 1
ATOM 1319 C C . THR A 1 168 ? -13.633 3.311 13.697 1.00 90.44 168 THR A C 1
ATOM 1321 O O . THR A 1 168 ? -14.309 4.036 14.424 1.00 90.44 168 THR A O 1
ATOM 1324 N N . TYR A 1 169 ? -13.847 1.998 13.632 1.00 92.44 169 TYR A N 1
ATOM 1325 C CA . TYR A 1 169 ? -14.818 1.273 14.455 1.00 92.44 169 TYR A CA 1
ATOM 1326 C C . TYR A 1 169 ? -14.170 0.166 15.289 1.00 92.44 169 TYR A C 1
ATOM 1328 O O . TYR A 1 169 ? -14.879 -0.622 15.911 1.00 92.44 169 TYR A O 1
ATOM 1336 N N . PHE A 1 170 ? -12.842 0.063 15.283 1.00 94.31 170 PHE A N 1
ATOM 1337 C CA . PHE A 1 170 ? -12.125 -1.036 15.908 1.00 94.31 170 PHE A CA 1
ATOM 1338 C C . PHE A 1 170 ? -11.232 -0.543 17.043 1.00 94.31 170 PHE A C 1
ATOM 1340 O O . PHE A 1 170 ? -10.482 0.419 16.900 1.00 94.31 170 PHE A O 1
ATOM 1347 N N . VAL A 1 171 ? -11.302 -1.232 18.178 1.00 94.00 171 VAL A N 1
ATOM 1348 C CA . VAL A 1 171 ? -10.454 -0.993 19.345 1.00 94.00 171 VAL A CA 1
ATOM 1349 C C . VAL A 1 171 ? -9.452 -2.136 19.445 1.00 94.00 171 VAL A C 1
ATOM 1351 O O . VAL A 1 171 ? -9.829 -3.229 19.874 1.00 94.00 171 VAL A O 1
ATOM 1354 N N . PRO A 1 172 ? -8.188 -1.925 19.045 1.00 93.44 172 PRO A N 1
ATOM 1355 C CA . PRO A 1 172 ? -7.181 -2.978 19.065 1.00 93.44 172 PRO A CA 1
ATOM 1356 C C . PRO A 1 172 ? -6.787 -3.323 20.505 1.00 93.44 172 PRO A C 1
ATOM 1358 O O . PRO A 1 172 ? -6.400 -2.445 21.280 1.00 93.44 172 PRO A O 1
ATOM 1361 N N . SER A 1 173 ? -6.803 -4.613 20.851 1.00 91.44 173 SER A N 1
ATOM 1362 C CA . SER A 1 173 ? -6.416 -5.098 22.189 1.00 91.44 173 SER A CA 1
ATOM 1363 C C . SER A 1 173 ? -4.932 -4.844 22.491 1.00 91.44 173 SER A C 1
ATOM 1365 O O . SER A 1 173 ? -4.541 -4.572 23.623 1.00 91.44 173 SER A O 1
ATOM 1367 N N . PHE A 1 174 ? -4.096 -4.863 21.452 1.00 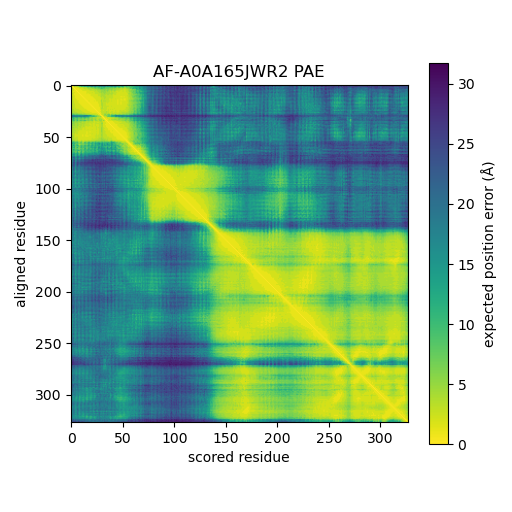89.62 174 PHE A N 1
ATOM 1368 C CA . PHE A 1 174 ? -2.648 -4.669 21.524 1.00 89.62 174 PHE A CA 1
ATOM 1369 C C . PHE A 1 174 ? -2.208 -3.210 21.304 1.00 89.62 174 PHE A C 1
ATOM 1371 O O . PHE A 1 174 ? -1.008 -2.945 21.209 1.00 89.62 174 PHE A O 1
ATOM 1378 N N . GLY A 1 175 ? -3.141 -2.249 21.244 1.00 85.81 175 GLY A N 1
ATOM 1379 C CA . GLY A 1 175 ? -2.847 -0.857 20.881 1.00 85.81 175 GLY A CA 1
ATOM 1380 C C . GLY A 1 175 ? -1.748 -0.208 21.732 1.00 85.81 175 GLY A C 1
ATOM 1381 O O . GLY A 1 175 ? -0.827 0.394 21.188 1.00 85.81 175 GLY A O 1
ATOM 1382 N N . ARG A 1 176 ? -1.768 -0.398 23.061 1.00 87.19 176 ARG A N 1
ATOM 1383 C CA . ARG A 1 176 ? -0.737 0.161 23.960 1.00 87.19 176 ARG A CA 1
ATOM 1384 C C . ARG A 1 176 ? 0.648 -0.452 23.747 1.00 87.19 176 ARG A C 1
ATOM 1386 O O . ARG A 1 176 ? 1.634 0.278 23.691 1.00 87.19 176 ARG A O 1
ATOM 1393 N N . ALA A 1 177 ? 0.718 -1.776 23.612 1.00 90.00 177 ALA A N 1
ATOM 1394 C CA . ALA A 1 177 ? 1.977 -2.475 23.360 1.00 90.00 177 ALA A CA 1
ATOM 1395 C C . ALA A 1 177 ? 2.552 -2.113 21.983 1.00 90.00 177 ALA A C 1
ATOM 1397 O O . ALA A 1 177 ? 3.760 -1.976 21.822 1.00 90.00 177 ALA A O 1
ATOM 1398 N N . TYR A 1 178 ? 1.690 -1.910 20.987 1.00 89.44 178 TYR A N 1
ATOM 1399 C CA . TYR A 1 178 ? 2.132 -1.502 19.662 1.00 89.44 178 TYR A CA 1
ATOM 1400 C C . TYR A 1 178 ? 2.607 -0.050 19.637 1.00 89.44 178 TYR A C 1
ATOM 1402 O O . TYR A 1 178 ? 3.646 0.235 19.053 1.00 89.44 178 TYR A O 1
ATOM 1410 N N . GLN A 1 179 ? 1.903 0.868 20.308 1.00 88.69 179 GLN A N 1
ATOM 1411 C CA . GLN A 1 179 ? 2.298 2.277 20.400 1.00 88.69 179 GLN A CA 1
ATOM 1412 C C . GLN A 1 179 ? 3.681 2.467 21.037 1.00 88.69 179 GLN A C 1
ATOM 1414 O O . GLN A 1 179 ? 4.434 3.328 20.585 1.00 88.69 179 GLN A O 1
ATOM 1419 N N . SER A 1 180 ? 4.048 1.659 22.038 1.00 91.75 180 SER A N 1
ATOM 1420 C CA . SER A 1 180 ? 5.376 1.746 22.661 1.00 91.75 180 SER A CA 1
ATOM 1421 C C . SER A 1 180 ? 6.499 1.248 21.746 1.00 91.75 180 SER A C 1
ATOM 1423 O O . SER A 1 180 ? 7.605 1.785 21.778 1.00 91.75 180 SER A O 1
ATOM 1425 N N . VAL A 1 181 ? 6.218 0.258 20.895 1.00 92.50 181 VAL A N 1
ATOM 1426 C CA . VAL A 1 181 ? 7.198 -0.342 19.975 1.00 92.50 181 VAL A CA 1
ATOM 1427 C C . VAL A 1 181 ? 7.222 0.363 18.608 1.00 92.50 181 VAL A C 1
ATOM 1429 O O . VAL A 1 181 ? 8.227 0.313 17.899 1.00 92.50 181 VAL A O 1
ATOM 1432 N N . PHE A 1 182 ? 6.166 1.099 18.254 1.00 91.38 182 PHE A N 1
ATOM 1433 C CA . PHE A 1 182 ? 6.034 1.848 17.002 1.00 91.38 182 PHE A CA 1
ATOM 1434 C C . PHE A 1 182 ? 7.231 2.752 16.656 1.00 91.38 182 PHE A C 1
ATOM 1436 O O . PHE A 1 182 ? 7.719 2.639 15.530 1.00 91.38 182 PHE A O 1
ATOM 1443 N N . PRO A 1 183 ? 7.763 3.614 17.552 1.00 92.44 183 PRO A N 1
ATOM 1444 C CA . PRO A 1 183 ? 8.907 4.460 17.205 1.00 92.44 183 PRO A CA 1
ATOM 1445 C C . PRO A 1 183 ? 10.161 3.639 16.878 1.00 92.44 183 PRO A C 1
ATOM 1447 O O . PRO A 1 183 ? 10.909 4.005 15.974 1.00 92.44 183 PRO A O 1
ATOM 1450 N N . ILE A 1 184 ? 10.361 2.503 17.556 1.00 93.44 184 ILE A N 1
ATOM 1451 C CA . ILE A 1 184 ? 11.480 1.588 17.297 1.00 93.44 184 ILE A CA 1
ATOM 1452 C C . ILE A 1 184 ? 11.303 0.930 15.926 1.00 93.44 184 ILE A C 1
ATOM 1454 O O . ILE A 1 184 ? 12.228 0.926 15.115 1.00 93.44 184 ILE A O 1
ATOM 1458 N N . LEU A 1 185 ? 10.101 0.428 15.628 1.00 93.56 185 LEU A N 1
ATOM 1459 C CA . LEU A 1 185 ? 9.794 -0.148 14.319 1.00 93.56 185 LEU A CA 1
ATOM 1460 C C . LEU A 1 185 ? 9.954 0.876 13.198 1.00 93.56 185 LEU A C 1
ATOM 1462 O O . LEU A 1 185 ? 10.492 0.537 12.150 1.00 93.56 185 LEU A O 1
ATOM 1466 N N . MET A 1 186 ? 9.548 2.127 13.416 1.00 93.50 186 MET A N 1
ATOM 1467 C CA . MET A 1 186 ? 9.716 3.202 12.440 1.00 93.50 186 MET A CA 1
ATOM 1468 C C . MET A 1 186 ? 11.194 3.538 12.222 1.00 93.50 186 MET A C 1
ATOM 1470 O O . MET A 1 186 ? 11.633 3.641 11.075 1.00 93.50 186 MET A O 1
ATOM 1474 N N . ALA A 1 187 ? 11.980 3.628 13.298 1.00 90.06 187 ALA A N 1
ATOM 1475 C CA . ALA A 1 187 ? 13.421 3.856 13.224 1.00 90.06 187 ALA A CA 1
ATOM 1476 C C . ALA A 1 187 ? 14.155 2.744 12.453 1.00 90.06 187 ALA A C 1
ATOM 1478 O O . ALA A 1 187 ? 15.124 3.029 11.754 1.00 90.06 187 ALA A O 1
ATOM 1479 N N . LEU A 1 188 ? 13.673 1.499 12.528 1.00 93.06 188 LEU A N 1
ATOM 1480 C CA . LEU A 1 188 ? 14.208 0.367 11.763 1.00 93.06 188 LEU A CA 1
ATOM 1481 C C . LEU A 1 188 ? 13.669 0.304 10.326 1.00 93.06 188 LEU A C 1
ATOM 1483 O O . LEU A 1 188 ? 14.415 -0.008 9.400 1.00 93.06 188 LEU A O 1
ATOM 1487 N N . ALA A 1 189 ? 12.391 0.614 10.108 1.00 92.56 189 ALA A N 1
ATOM 1488 C CA . ALA A 1 189 ? 11.752 0.527 8.798 1.00 92.56 189 ALA A CA 1
ATOM 1489 C C . ALA A 1 189 ? 12.318 1.560 7.815 1.00 92.56 189 ALA A C 1
ATOM 1491 O O . ALA A 1 189 ? 12.617 1.220 6.671 1.00 92.56 189 ALA A O 1
ATOM 1492 N N . VAL A 1 190 ? 12.521 2.805 8.258 1.00 92.62 190 VAL A N 1
ATOM 1493 C CA . VAL A 1 190 ? 13.033 3.899 7.414 1.00 92.62 190 VAL A CA 1
ATOM 1494 C C . VAL A 1 190 ? 14.351 3.557 6.698 1.00 92.62 190 VAL A C 1
ATOM 1496 O O . VAL A 1 190 ? 14.378 3.679 5.472 1.00 92.62 190 VAL A O 1
ATOM 1499 N N . PRO A 1 191 ? 15.430 3.096 7.362 1.00 89.25 191 PRO A N 1
ATOM 1500 C CA . PRO A 1 191 ? 16.668 2.744 6.667 1.00 89.25 191 PRO A CA 1
ATOM 1501 C C . PRO A 1 191 ? 16.508 1.523 5.751 1.00 89.25 191 PRO A C 1
ATOM 1503 O O . PRO A 1 191 ? 17.102 1.496 4.672 1.00 89.25 191 PRO A O 1
ATOM 1506 N N . ILE A 1 192 ? 15.674 0.543 6.123 1.00 90.81 192 ILE A N 1
ATOM 1507 C CA . ILE A 1 192 ? 15.397 -0.635 5.286 1.00 90.81 192 ILE A CA 1
ATOM 1508 C C . ILE A 1 192 ? 14.711 -0.210 3.981 1.00 90.81 192 ILE A C 1
ATOM 1510 O O . ILE A 1 192 ? 15.191 -0.539 2.894 1.00 90.81 192 ILE A O 1
ATOM 1514 N N . PHE A 1 193 ? 13.629 0.569 4.064 1.00 92.00 193 PHE A N 1
ATOM 1515 C CA . PHE A 1 193 ? 12.923 1.073 2.884 1.00 92.00 193 PHE A CA 1
ATOM 1516 C C . PHE A 1 193 ? 13.765 2.068 2.087 1.00 92.00 193 PHE A C 1
ATOM 1518 O O . PHE A 1 193 ? 13.744 2.021 0.858 1.00 92.00 193 PHE A O 1
ATOM 1525 N N . GLY A 1 194 ? 14.566 2.899 2.757 1.00 91.19 194 GLY A N 1
ATOM 1526 C CA . GLY A 1 194 ? 15.560 3.758 2.118 1.00 91.19 194 GLY A CA 1
ATOM 1527 C C . GLY A 1 194 ? 16.521 2.957 1.247 1.00 91.19 194 GLY A C 1
ATOM 1528 O O . GLY A 1 194 ? 16.680 3.242 0.063 1.00 91.19 194 GLY A O 1
ATOM 1529 N N . PHE A 1 195 ? 17.107 1.889 1.782 1.00 90.31 195 PHE A N 1
ATOM 1530 C CA . PHE A 1 195 ? 18.018 1.043 1.019 1.00 90.31 195 PHE A CA 1
ATOM 1531 C C . PHE A 1 195 ? 17.329 0.313 -0.146 1.00 90.31 195 PHE A C 1
ATOM 1533 O O . PHE A 1 195 ? 17.868 0.271 -1.257 1.00 90.31 195 PHE A O 1
ATOM 1540 N N . LEU A 1 196 ? 16.135 -0.245 0.082 1.00 89.88 196 LEU A N 1
ATOM 1541 C CA . LEU A 1 196 ? 15.374 -0.961 -0.946 1.00 89.88 196 LEU A CA 1
ATOM 1542 C C . LEU A 1 196 ? 14.971 -0.040 -2.102 1.00 89.88 196 LEU A C 1
ATOM 1544 O O . LEU A 1 196 ? 15.252 -0.359 -3.259 1.00 89.88 196 LEU A O 1
ATOM 1548 N N . LEU A 1 197 ? 14.376 1.118 -1.802 1.00 90.31 197 LEU A N 1
ATOM 1549 C CA . LEU A 1 197 ? 13.974 2.092 -2.817 1.00 90.31 197 LEU A CA 1
ATOM 1550 C C . LEU A 1 197 ? 15.185 2.669 -3.553 1.00 90.31 197 LEU A C 1
ATOM 1552 O O . LEU A 1 197 ? 15.134 2.814 -4.772 1.00 90.31 197 LEU A O 1
ATOM 1556 N N . PHE A 1 198 ? 16.302 2.917 -2.859 1.00 89.00 198 PHE A N 1
ATOM 1557 C CA . PHE A 1 198 ? 17.545 3.353 -3.500 1.00 89.00 198 PHE A CA 1
ATOM 1558 C C . PHE A 1 198 ? 18.054 2.320 -4.514 1.00 89.00 198 PHE A C 1
ATOM 1560 O O . PHE A 1 198 ? 18.445 2.673 -5.629 1.00 89.00 198 PHE A O 1
ATOM 1567 N N . ARG A 1 199 ? 18.030 1.026 -4.161 1.00 88.38 199 ARG A N 1
ATOM 1568 C CA . ARG A 1 199 ? 18.446 -0.047 -5.076 1.00 88.38 199 ARG A CA 1
ATOM 1569 C C . ARG A 1 199 ? 17.518 -0.199 -6.273 1.00 88.38 199 ARG A C 1
ATOM 1571 O O . ARG A 1 199 ? 18.018 -0.426 -7.374 1.00 88.38 199 ARG A O 1
ATOM 1578 N N . ILE A 1 200 ? 16.207 -0.081 -6.070 1.00 86.75 200 ILE A N 1
ATOM 1579 C CA . ILE A 1 200 ? 15.221 -0.135 -7.155 1.00 86.75 200 ILE A CA 1
ATOM 1580 C C . ILE A 1 200 ? 15.434 1.044 -8.109 1.00 86.75 200 ILE A C 1
ATOM 1582 O O . ILE A 1 200 ? 15.576 0.830 -9.313 1.00 86.75 200 ILE A O 1
ATOM 1586 N N . GLU A 1 201 ? 15.564 2.262 -7.577 1.00 88.25 201 GLU A N 1
ATOM 1587 C CA . GLU A 1 201 ? 15.781 3.459 -8.391 1.00 88.25 201 GLU A CA 1
ATOM 1588 C C . GLU A 1 201 ? 17.089 3.375 -9.185 1.00 88.25 201 GLU A C 1
ATOM 1590 O O . GLU A 1 201 ? 17.092 3.666 -10.376 1.00 88.25 201 GLU A O 1
ATOM 1595 N N . ARG A 1 202 ? 18.182 2.882 -8.586 1.00 87.50 202 ARG A N 1
ATOM 1596 C CA . ARG A 1 202 ? 19.462 2.701 -9.296 1.00 87.50 202 ARG A CA 1
ATOM 1597 C C . ARG A 1 202 ? 19.378 1.698 -10.455 1.00 87.50 202 ARG A C 1
ATOM 1599 O O . ARG A 1 202 ? 20.194 1.761 -11.370 1.00 87.50 202 ARG A O 1
ATOM 1606 N N . GLN A 1 203 ? 18.443 0.749 -10.408 1.00 84.56 203 GLN A N 1
ATOM 1607 C CA . GLN A 1 203 ? 18.252 -0.238 -11.476 1.00 84.56 203 GLN A CA 1
ATOM 1608 C C . GLN A 1 203 ? 17.301 0.239 -12.574 1.00 84.56 203 GLN A C 1
ATOM 1610 O O . GLN A 1 203 ? 17.477 -0.158 -13.723 1.00 84.56 203 GLN A O 1
ATOM 1615 N N . GLN A 1 204 ? 16.280 1.023 -12.224 1.00 83.38 204 GLN A N 1
ATOM 1616 C CA . GLN A 1 204 ? 15.191 1.376 -13.138 1.00 83.38 204 GLN A CA 1
ATOM 1617 C C . GLN A 1 204 ? 15.252 2.826 -13.638 1.00 83.38 204 GLN A C 1
ATOM 1619 O O . GLN A 1 204 ? 14.638 3.122 -14.659 1.00 83.38 204 GLN A O 1
ATOM 1624 N N . ASN A 1 205 ? 15.983 3.717 -12.954 1.00 85.62 205 ASN A N 1
ATOM 1625 C CA . ASN A 1 205 ? 16.064 5.159 -13.235 1.00 85.62 205 ASN A CA 1
ATOM 1626 C C . ASN A 1 205 ? 14.687 5.828 -13.415 1.00 85.62 205 ASN A C 1
ATOM 1628 O O . ASN A 1 205 ? 14.522 6.776 -14.185 1.00 85.62 205 ASN A O 1
ATOM 1632 N N . THR A 1 206 ? 13.676 5.318 -12.714 1.00 82.25 206 THR A N 1
ATOM 1633 C CA . THR A 1 206 ? 12.279 5.737 -12.847 1.00 82.25 206 THR A CA 1
ATOM 1634 C C . THR A 1 206 ? 12.045 7.169 -12.383 1.00 82.25 206 THR A C 1
ATOM 1636 O O . THR A 1 206 ? 11.353 7.929 -13.063 1.00 82.25 206 THR A O 1
ATOM 1639 N N . LEU A 1 207 ? 12.630 7.572 -11.253 1.00 83.50 207 LEU A N 1
ATOM 1640 C CA . LEU A 1 207 ? 12.500 8.933 -10.734 1.00 83.50 207 LEU A CA 1
ATOM 1641 C C . LEU A 1 207 ? 13.292 9.922 -11.583 1.00 83.50 207 LEU A C 1
ATOM 1643 O O . LEU A 1 207 ? 12.842 11.052 -11.738 1.00 83.50 207 LEU A O 1
ATOM 1647 N N . ALA A 1 208 ? 14.423 9.509 -12.165 1.00 85.44 208 ALA A N 1
ATOM 1648 C CA . ALA A 1 208 ? 15.200 10.356 -13.076 1.00 85.44 208 ALA A CA 1
ATOM 1649 C C . ALA A 1 208 ? 14.366 10.859 -14.269 1.00 85.44 208 ALA A C 1
ATOM 1651 O O . ALA A 1 208 ? 14.506 12.012 -14.666 1.00 85.44 208 ALA A O 1
ATOM 1652 N N . GLY A 1 209 ? 13.473 10.018 -14.803 1.00 85.69 209 GLY A N 1
ATOM 1653 C CA . GLY A 1 209 ? 12.604 10.391 -15.921 1.00 85.69 209 GLY A CA 1
ATOM 1654 C C . GLY A 1 209 ? 11.479 11.365 -15.553 1.00 85.69 209 GLY A C 1
ATOM 1655 O O . GLY A 1 209 ? 11.031 12.120 -16.409 1.00 85.69 209 GLY A O 1
ATOM 1656 N N . ARG A 1 210 ? 11.015 11.369 -14.293 1.00 86.81 210 ARG A N 1
ATOM 1657 C CA . ARG A 1 210 ? 9.878 12.200 -13.844 1.00 86.81 210 ARG A CA 1
ATOM 1658 C C . ARG A 1 210 ? 10.298 13.464 -13.092 1.00 86.81 210 ARG A C 1
ATOM 1660 O O . ARG A 1 210 ? 9.597 14.467 -13.154 1.00 86.81 210 ARG A O 1
ATOM 1667 N N . PHE A 1 211 ? 11.430 13.414 -12.395 1.00 88.25 211 PHE A N 1
ATOM 1668 C CA . PHE A 1 211 ? 11.982 14.502 -11.591 1.00 88.25 211 PHE A CA 1
ATOM 1669 C C . PHE A 1 211 ? 13.449 14.725 -11.992 1.00 88.25 211 PHE A C 1
ATOM 1671 O O . PHE A 1 211 ? 14.351 14.150 -11.374 1.00 88.25 211 PHE A O 1
ATOM 1678 N N . PRO A 1 212 ? 13.708 15.535 -13.037 1.00 79.38 212 PRO A N 1
ATOM 1679 C CA . PRO A 1 212 ? 15.053 15.690 -13.590 1.00 79.38 212 PRO A CA 1
ATOM 1680 C C . PRO A 1 212 ? 16.008 16.422 -12.636 1.00 79.38 212 PRO A C 1
ATOM 1682 O O . PRO A 1 212 ? 17.219 16.203 -12.678 1.00 79.38 212 PRO A O 1
ATOM 1685 N N . SER A 1 213 ? 15.492 17.272 -11.742 1.00 90.94 213 SER A N 1
ATOM 1686 C CA . SER A 1 213 ? 16.317 17.994 -10.776 1.00 90.94 213 SER A CA 1
ATOM 1687 C C . SER A 1 213 ? 16.775 17.079 -9.636 1.00 90.94 213 SER A C 1
ATOM 1689 O O . SER A 1 213 ? 15.984 16.532 -8.863 1.00 90.94 213 SER A O 1
ATOM 1691 N N . TRP A 1 214 ? 18.098 16.947 -9.500 1.00 90.00 214 TRP A N 1
ATOM 1692 C CA . TRP A 1 214 ? 18.731 16.099 -8.486 1.00 90.00 214 TRP A CA 1
ATOM 1693 C C . TRP A 1 214 ? 18.278 16.452 -7.060 1.00 90.00 214 TRP A C 1
ATOM 1695 O O . TRP A 1 214 ? 17.954 15.551 -6.287 1.00 90.00 214 TRP A O 1
ATOM 1705 N N . GLY A 1 215 ? 18.189 17.752 -6.746 1.00 85.94 215 GLY A N 1
ATOM 1706 C CA . GLY A 1 215 ? 17.763 18.242 -5.433 1.00 85.94 215 GLY A CA 1
ATOM 1707 C C . GLY A 1 215 ? 16.321 17.860 -5.095 1.00 85.94 215 GLY A C 1
ATOM 1708 O O . GLY A 1 215 ? 16.080 17.293 -4.036 1.00 85.94 215 GLY A O 1
ATOM 1709 N N . VAL A 1 216 ? 15.366 18.075 -6.010 1.00 86.31 216 VAL A N 1
ATOM 1710 C CA . VAL A 1 216 ? 13.952 17.718 -5.770 1.00 86.31 216 VAL A CA 1
ATOM 1711 C C . VAL A 1 216 ? 13.804 16.218 -5.530 1.00 86.31 216 VAL A C 1
ATOM 1713 O O . VAL A 1 216 ? 13.133 15.796 -4.586 1.00 86.31 216 VAL A O 1
ATOM 1716 N N . ARG A 1 217 ? 14.486 15.411 -6.349 1.00 88.38 217 ARG A N 1
ATOM 1717 C CA . ARG A 1 217 ? 14.438 13.953 -6.258 1.00 88.38 217 ARG A CA 1
ATOM 1718 C C . ARG A 1 217 ? 14.944 13.437 -4.911 1.00 88.38 217 ARG A C 1
ATOM 1720 O O . ARG A 1 217 ? 14.251 12.640 -4.288 1.00 88.38 217 ARG A O 1
ATOM 1727 N N . TRP A 1 218 ? 16.126 13.863 -4.469 1.00 89.88 218 TRP A N 1
ATOM 1728 C CA . TRP A 1 218 ? 16.783 13.272 -3.297 1.00 89.88 218 TRP A CA 1
ATOM 1729 C C . TRP A 1 218 ? 16.458 13.959 -1.970 1.00 89.88 218 TRP A C 1
ATOM 1731 O O . TRP A 1 218 ? 16.498 13.293 -0.941 1.00 89.88 218 TRP A O 1
ATOM 1741 N N . ILE A 1 219 ? 16.110 15.248 -1.978 1.00 88.12 219 ILE A N 1
ATOM 1742 C CA . ILE A 1 219 ? 15.802 16.000 -0.751 1.00 88.12 219 ILE A CA 1
ATOM 1743 C C . ILE A 1 219 ? 14.319 15.875 -0.383 1.00 88.12 219 ILE A C 1
ATOM 1745 O O . ILE A 1 219 ? 13.994 15.792 0.796 1.00 88.12 219 ILE A O 1
ATOM 1749 N N . PHE A 1 220 ? 13.416 15.818 -1.371 1.00 88.00 220 PHE A N 1
ATOM 1750 C CA . PHE A 1 220 ? 11.970 15.851 -1.114 1.00 88.00 220 PHE A CA 1
ATOM 1751 C C . PHE A 1 220 ? 11.271 14.545 -1.487 1.00 88.00 220 PHE A C 1
ATOM 1753 O O . PHE A 1 220 ? 10.678 13.895 -0.629 1.00 88.00 220 PHE A O 1
ATOM 1760 N N . VAL A 1 221 ? 11.349 14.135 -2.757 1.00 90.81 221 VAL A N 1
ATOM 1761 C CA . VAL A 1 221 ? 10.546 13.008 -3.265 1.00 90.81 221 VAL A CA 1
ATOM 1762 C C . VAL A 1 221 ? 10.975 11.690 -2.629 1.00 90.81 221 VAL A C 1
ATOM 1764 O O . VAL A 1 221 ? 10.136 10.938 -2.137 1.00 90.81 221 VAL A O 1
ATOM 1767 N N . PHE A 1 222 ? 12.278 11.411 -2.608 1.00 90.50 222 PHE A N 1
ATOM 1768 C CA . PHE A 1 222 ? 12.797 10.148 -2.101 1.00 90.50 222 PHE A CA 1
ATOM 1769 C C . PHE A 1 222 ? 12.535 9.961 -0.593 1.00 90.50 222 PHE A C 1
ATOM 1771 O O . PHE A 1 222 ? 11.950 8.935 -0.239 1.00 90.50 222 PHE A O 1
ATOM 1778 N N . PRO A 1 223 ? 12.842 10.926 0.303 1.00 91.12 223 PRO A N 1
ATOM 1779 C CA . PRO A 1 223 ? 12.507 10.795 1.720 1.00 91.12 223 PRO A CA 1
ATOM 1780 C C . PRO A 1 223 ? 11.000 10.689 1.965 1.00 91.12 223 PRO A C 1
ATOM 1782 O O . PRO A 1 223 ? 10.579 9.863 2.772 1.00 91.12 223 PRO A O 1
ATOM 1785 N N . ALA A 1 224 ? 10.176 11.451 1.234 1.00 92.25 224 ALA A N 1
ATOM 1786 C CA . ALA A 1 224 ? 8.722 11.359 1.348 1.00 92.25 224 ALA A CA 1
ATOM 1787 C C . ALA A 1 224 ? 8.205 9.963 0.969 1.00 92.25 224 ALA A C 1
ATOM 1789 O O . ALA A 1 224 ? 7.386 9.398 1.691 1.00 92.25 224 ALA A O 1
ATOM 1790 N N . MET A 1 225 ? 8.718 9.370 -0.115 1.00 92.69 225 MET A N 1
ATOM 1791 C CA . MET A 1 225 ? 8.375 8.000 -0.504 1.00 92.69 225 MET A CA 1
ATOM 1792 C C . MET A 1 225 ? 8.808 6.978 0.547 1.00 92.69 225 MET A C 1
ATOM 1794 O O . MET A 1 225 ? 8.016 6.105 0.890 1.00 92.69 225 MET A O 1
ATOM 1798 N N . VAL A 1 226 ? 10.031 7.085 1.078 1.00 93.00 226 VAL A N 1
ATOM 1799 C CA . VAL A 1 226 ? 10.531 6.187 2.132 1.00 93.00 226 VAL A CA 1
ATOM 1800 C C . VAL A 1 226 ? 9.642 6.266 3.370 1.00 93.00 226 VAL A C 1
ATOM 1802 O O . VAL A 1 226 ? 9.201 5.233 3.868 1.00 93.00 226 VAL A O 1
ATOM 1805 N N . LEU A 1 227 ? 9.330 7.477 3.837 1.00 93.00 227 LEU A N 1
ATOM 1806 C CA . LEU A 1 227 ? 8.462 7.687 4.994 1.00 93.00 227 LEU A CA 1
ATOM 1807 C C . LEU A 1 227 ? 7.052 7.148 4.749 1.00 93.00 227 LEU A C 1
ATOM 1809 O O . LEU A 1 227 ? 6.523 6.445 5.606 1.00 93.00 227 LEU A O 1
ATOM 1813 N N . ALA A 1 228 ? 6.470 7.419 3.579 1.00 91.94 228 ALA A N 1
ATOM 1814 C CA . ALA A 1 228 ? 5.150 6.915 3.214 1.00 91.94 228 ALA A CA 1
ATOM 1815 C C . ALA A 1 228 ? 5.118 5.380 3.179 1.00 91.94 228 ALA A C 1
ATOM 1817 O O . ALA A 1 228 ? 4.206 4.783 3.741 1.00 91.94 228 ALA A O 1
ATOM 1818 N N . CYS A 1 229 ? 6.125 4.735 2.581 1.00 93.06 229 CYS A N 1
ATOM 1819 C CA . CYS A 1 229 ? 6.234 3.275 2.525 1.00 93.06 229 CYS A CA 1
ATOM 1820 C C . CYS A 1 229 ? 6.365 2.658 3.923 1.00 93.06 229 CYS A C 1
ATOM 1822 O O . CYS A 1 229 ? 5.640 1.719 4.248 1.00 93.06 229 CYS A O 1
ATOM 1824 N N . SER A 1 230 ? 7.254 3.205 4.758 1.00 94.38 230 SER A N 1
ATOM 1825 C CA . SER A 1 230 ? 7.441 2.748 6.138 1.00 94.38 230 SER A CA 1
ATOM 1826 C C . SER A 1 230 ? 6.158 2.894 6.952 1.00 94.38 230 SER A C 1
ATOM 1828 O O . SER A 1 230 ? 5.732 1.944 7.605 1.00 94.38 230 SER A O 1
ATOM 1830 N N . LEU A 1 231 ? 5.505 4.058 6.871 1.00 93.81 231 LEU A N 1
ATOM 1831 C CA . LEU A 1 231 ? 4.268 4.330 7.595 1.00 93.81 231 LEU A CA 1
ATOM 1832 C C . LEU A 1 231 ? 3.143 3.393 7.143 1.00 93.81 231 LEU A C 1
ATOM 1834 O O . LEU A 1 231 ? 2.457 2.816 7.977 1.00 93.81 231 LEU A O 1
ATOM 1838 N N . LEU A 1 232 ? 2.983 3.198 5.832 1.00 93.19 232 LEU A N 1
ATOM 1839 C CA . LEU A 1 232 ? 1.968 2.314 5.263 1.00 93.19 232 LEU A CA 1
ATOM 1840 C C . LEU A 1 232 ? 2.117 0.881 5.788 1.00 93.19 232 LEU A C 1
ATOM 1842 O O . LEU A 1 232 ? 1.140 0.266 6.207 1.00 93.19 232 LEU A O 1
ATOM 1846 N N . VAL A 1 233 ? 3.344 0.359 5.803 1.00 93.88 233 VAL A N 1
ATOM 1847 C CA . VAL A 1 233 ? 3.630 -1.004 6.267 1.00 93.88 233 VAL A CA 1
ATOM 1848 C C . VAL A 1 233 ? 3.386 -1.142 7.764 1.00 93.88 233 VAL A C 1
ATOM 1850 O O . VAL A 1 233 ? 2.800 -2.139 8.180 1.00 93.88 233 VAL A O 1
ATOM 1853 N N . LEU A 1 234 ? 3.759 -0.143 8.564 1.00 94.12 234 LEU A N 1
ATOM 1854 C CA . LEU A 1 234 ? 3.549 -0.170 10.013 1.00 94.12 234 LEU A CA 1
ATOM 1855 C C . LEU A 1 234 ? 2.096 0.086 10.424 1.00 94.12 234 LEU A C 1
ATOM 1857 O O . LEU A 1 234 ? 1.656 -0.430 11.440 1.00 94.12 234 LEU A O 1
ATOM 1861 N N . LEU A 1 235 ? 1.316 0.833 9.649 1.00 92.44 235 LEU A N 1
ATOM 1862 C CA . LEU A 1 235 ? -0.109 1.018 9.935 1.00 92.44 235 LEU A CA 1
ATOM 1863 C C . LEU A 1 235 ? -0.968 -0.135 9.407 1.00 92.44 235 LEU A C 1
ATOM 1865 O O . LEU A 1 235 ? -2.048 -0.385 9.937 1.00 92.44 235 LEU A O 1
ATOM 1869 N N . SER A 1 236 ? -0.482 -0.881 8.410 1.00 94.62 236 SER A N 1
ATOM 1870 C CA . SER A 1 236 ? -1.223 -1.994 7.808 1.00 94.62 236 SER A CA 1
ATOM 1871 C C . SER A 1 236 ? -1.763 -3.051 8.791 1.00 94.62 236 SER A C 1
ATOM 1873 O O . SER A 1 236 ? -2.881 -3.519 8.558 1.00 94.62 236 SER A O 1
ATOM 1875 N N . PRO A 1 237 ? -1.070 -3.427 9.892 1.00 93.75 237 PRO A N 1
ATOM 1876 C CA . PRO A 1 237 ? -1.575 -4.430 10.822 1.00 93.75 237 PRO A CA 1
ATOM 1877 C C . PRO A 1 237 ? -2.868 -4.005 11.516 1.00 93.75 237 PRO A C 1
ATOM 1879 O O . PRO A 1 237 ? -3.696 -4.868 11.795 1.00 93.75 237 PRO A O 1
ATOM 1882 N N . TYR A 1 238 ? -3.080 -2.705 11.756 1.00 92.00 238 TYR A N 1
ATOM 1883 C CA . TYR A 1 238 ? -4.324 -2.215 12.349 1.00 92.00 238 TYR A CA 1
ATOM 1884 C C . TYR A 1 238 ? -5.518 -2.488 11.430 1.00 92.00 238 TYR A C 1
ATOM 1886 O O . TYR A 1 238 ? -6.444 -3.183 11.846 1.00 92.00 238 TYR A O 1
ATOM 1894 N N . GLY A 1 239 ? -5.436 -2.114 10.149 1.00 92.88 239 GLY A N 1
ATOM 1895 C CA . GLY A 1 239 ? -6.519 -2.360 9.194 1.00 92.88 239 GLY A CA 1
ATOM 1896 C C . GLY A 1 239 ? -6.805 -3.846 8.968 1.00 92.88 239 GLY A C 1
ATOM 1897 O O . GLY A 1 239 ? -7.967 -4.255 8.906 1.00 92.88 239 GLY A O 1
ATOM 1898 N N . TRP A 1 240 ? -5.761 -4.679 8.911 1.00 95.12 240 TRP A N 1
ATOM 1899 C CA . TRP A 1 240 ? -5.929 -6.133 8.822 1.00 95.12 240 TRP A CA 1
ATOM 1900 C C . TRP A 1 240 ? -6.526 -6.727 10.097 1.00 95.12 240 TRP A C 1
ATOM 1902 O O . TRP A 1 240 ? -7.397 -7.591 10.009 1.00 95.12 240 TRP A O 1
ATOM 1912 N N . SER A 1 241 ? -6.112 -6.250 11.272 1.00 94.12 241 SER A N 1
ATOM 1913 C CA . SER A 1 241 ? -6.676 -6.707 12.543 1.00 94.12 241 SER A CA 1
ATOM 1914 C C . SER A 1 241 ? -8.135 -6.293 12.715 1.00 94.12 241 SER A C 1
ATOM 1916 O O . SER A 1 241 ? -8.933 -7.101 13.179 1.00 94.12 241 SER A O 1
ATOM 1918 N N . ALA A 1 242 ? -8.508 -5.099 12.252 1.00 93.00 242 ALA A N 1
ATOM 1919 C CA . ALA A 1 242 ? -9.884 -4.627 12.255 1.00 93.00 242 ALA A CA 1
ATOM 1920 C C . ALA A 1 242 ? -10.769 -5.496 11.352 1.00 93.00 242 ALA A C 1
ATOM 1922 O O . ALA A 1 242 ? -11.850 -5.926 11.757 1.00 93.00 242 ALA A O 1
ATOM 1923 N N . LEU A 1 243 ? -10.285 -5.819 10.147 1.00 93.25 243 LEU A N 1
ATOM 1924 C CA . LEU A 1 243 ? -10.986 -6.709 9.226 1.00 93.25 243 LEU A CA 1
ATOM 1925 C C . LEU A 1 243 ? -11.122 -8.130 9.795 1.00 93.25 243 LEU A C 1
ATOM 1927 O O . LEU A 1 243 ? -12.215 -8.694 9.787 1.00 93.25 243 LEU A O 1
ATOM 1931 N N . ALA A 1 244 ? -10.032 -8.704 10.305 1.00 93.00 244 ALA A N 1
ATOM 1932 C CA . ALA A 1 244 ? -10.028 -10.045 10.882 1.00 93.00 244 ALA A CA 1
ATOM 1933 C C . ALA A 1 244 ? -10.901 -10.128 12.145 1.00 93.00 244 ALA A C 1
ATOM 1935 O O . ALA A 1 244 ? -11.661 -11.082 12.305 1.00 93.00 244 ALA A O 1
ATOM 1936 N N . GLY A 1 245 ? -10.851 -9.108 13.005 1.00 89.94 245 GLY A N 1
ATOM 1937 C CA . GLY A 1 245 ? -11.696 -8.995 14.191 1.00 89.94 245 GLY A CA 1
ATOM 1938 C C . GLY A 1 245 ? -13.178 -8.880 13.841 1.00 89.94 245 GLY A C 1
ATOM 1939 O O . GLY A 1 245 ? -14.011 -9.490 14.503 1.00 89.94 245 GLY A O 1
ATOM 1940 N N . TRP A 1 246 ? -13.517 -8.186 12.753 1.00 92.12 246 TRP A N 1
ATOM 1941 C CA . TRP A 1 246 ? -14.887 -8.139 12.243 1.00 92.12 246 TRP A CA 1
ATOM 1942 C C . TRP A 1 246 ? -15.364 -9.490 11.676 1.00 92.12 246 TRP A C 1
ATOM 1944 O O . TRP A 1 246 ? -16.497 -9.903 11.944 1.00 92.12 246 TRP A O 1
ATOM 1954 N N . MET A 1 247 ? -14.507 -10.187 10.916 1.00 93.38 247 MET A N 1
ATOM 1955 C CA . MET A 1 247 ? -14.847 -11.467 10.279 1.00 93.38 247 MET A CA 1
ATOM 1956 C C . MET A 1 247 ? -14.973 -12.626 11.274 1.00 93.38 247 MET A C 1
ATOM 1958 O O . MET A 1 247 ? -15.881 -13.441 11.140 1.00 93.38 247 MET A O 1
ATOM 1962 N N . VAL A 1 248 ? -14.054 -12.718 12.238 1.00 93.81 248 VAL A N 1
ATOM 1963 C CA . VAL A 1 248 ? -13.925 -13.869 13.154 1.00 93.81 248 VAL A CA 1
ATOM 1964 C C . VAL A 1 248 ? -14.518 -13.571 14.536 1.00 93.81 248 VAL A C 1
ATOM 1966 O O . VAL A 1 248 ? -14.704 -14.481 15.340 1.00 93.81 248 VAL A O 1
ATOM 1969 N N . GLY A 1 249 ? -14.815 -12.305 14.837 1.00 90.38 249 GLY A N 1
ATOM 1970 C CA . GLY A 1 249 ? -15.333 -11.897 16.138 1.00 90.38 249 GLY A CA 1
ATOM 1971 C C . GLY A 1 249 ? -16.677 -12.540 16.477 1.00 90.38 249 GLY A C 1
ATOM 1972 O O . GLY A 1 249 ? -17.567 -12.653 15.632 1.00 90.38 249 GLY A O 1
ATOM 1973 N N . VAL A 1 250 ? -16.826 -12.932 17.742 1.00 91.94 250 VAL A N 1
ATOM 1974 C CA . VAL A 1 250 ? -18.065 -13.512 18.268 1.00 91.94 250 VAL A CA 1
ATOM 1975 C C . VAL A 1 250 ? -19.106 -12.398 18.374 1.00 91.94 250 VAL A C 1
ATOM 1977 O O . VAL A 1 250 ? -18.861 -11.375 19.023 1.00 91.94 250 VAL A O 1
ATOM 1980 N N . ALA A 1 251 ? -20.245 -12.580 17.703 1.00 83.94 251 ALA A N 1
ATOM 1981 C 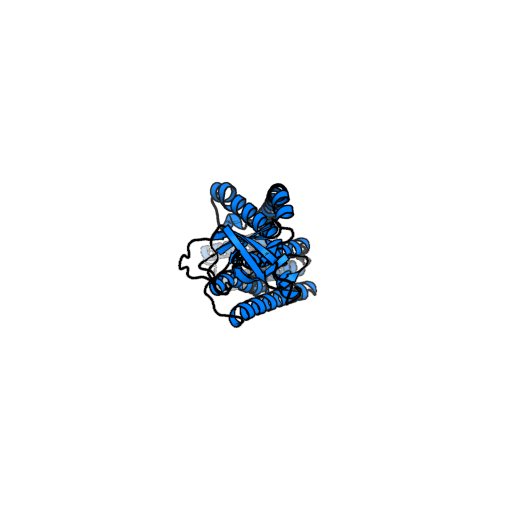CA . ALA A 1 251 ? -21.401 -11.704 17.858 1.00 83.94 251 ALA A CA 1
ATOM 1982 C C . ALA A 1 251 ? -21.948 -11.825 19.291 1.00 83.94 251 ALA A C 1
ATOM 1984 O O . ALA A 1 251 ? -21.893 -12.900 19.879 1.00 83.94 251 ALA A O 1
ATOM 1985 N N . ASP A 1 252 ? -22.452 -10.724 19.850 1.00 80.56 252 ASP A N 1
ATOM 1986 C CA . ASP A 1 252 ? -23.008 -10.665 21.213 1.00 80.56 252 ASP A CA 1
ATOM 1987 C C . ASP A 1 252 ? -22.001 -10.852 22.356 1.00 80.56 252 ASP A C 1
ATOM 1989 O O . ASP A 1 252 ? -22.332 -11.367 23.425 1.00 80.56 252 ASP A O 1
ATOM 1993 N N . ALA A 1 253 ? -20.775 -10.360 22.172 1.00 88.00 253 ALA A N 1
ATOM 1994 C CA . ALA A 1 253 ? -19.857 -10.207 23.292 1.00 88.00 253 ALA A CA 1
ATOM 1995 C C . ALA A 1 253 ? -20.486 -9.329 24.399 1.00 88.00 253 ALA A C 1
ATOM 1997 O O . ALA A 1 253 ? -21.216 -8.375 24.089 1.00 88.00 253 ALA A O 1
ATOM 1998 N N . PRO A 1 254 ? -20.215 -9.626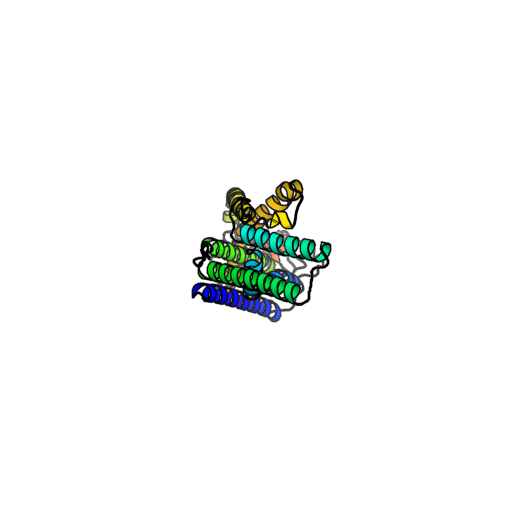 25.687 1.00 89.81 254 PRO A N 1
ATOM 1999 C CA . PRO A 1 254 ? -20.737 -8.834 26.791 1.00 89.81 254 PRO A CA 1
ATOM 2000 C C . PRO A 1 254 ? -20.318 -7.374 26.632 1.00 89.81 254 PRO A C 1
ATOM 2002 O O . PRO A 1 254 ? -19.195 -7.075 26.219 1.00 89.81 254 PRO A O 1
ATOM 2005 N N . ALA A 1 255 ? -21.241 -6.472 26.956 1.00 92.12 255 ALA A N 1
ATOM 2006 C CA . ALA A 1 255 ? -20.995 -5.047 26.863 1.00 92.12 255 ALA A CA 1
ATOM 2007 C C . ALA A 1 255 ? -19.791 -4.642 27.725 1.00 92.12 255 ALA A C 1
ATOM 2009 O O . ALA A 1 255 ? -19.734 -4.956 28.916 1.00 92.12 255 ALA A O 1
ATOM 2010 N N . GLN A 1 256 ? -18.842 -3.935 27.120 1.00 94.94 256 GLN A N 1
ATOM 2011 C CA . GLN A 1 256 ? -17.651 -3.436 27.798 1.00 94.94 256 GLN A CA 1
ATOM 2012 C C . GLN A 1 256 ? -17.865 -1.985 28.215 1.00 94.94 256 GLN A C 1
ATOM 2014 O O . GLN A 1 256 ? -18.425 -1.188 27.463 1.00 94.94 256 GLN A O 1
ATOM 2019 N N . GLN A 1 257 ? -17.427 -1.628 29.420 1.00 95.94 257 GLN A N 1
ATOM 2020 C CA . GLN A 1 257 ? -17.482 -0.243 29.874 1.00 95.94 257 GLN A CA 1
ATOM 2021 C C . GLN A 1 257 ? -16.283 0.525 29.321 1.00 95.94 257 GLN A C 1
ATOM 2023 O O . GLN A 1 257 ? -15.140 0.085 29.429 1.00 95.94 257 GLN A O 1
ATOM 2028 N N . ALA A 1 258 ? -16.550 1.690 28.747 1.00 96.31 258 ALA A N 1
ATOM 2029 C CA . ALA A 1 258 ? -15.548 2.593 28.221 1.00 96.31 258 ALA A CA 1
ATOM 2030 C C . ALA A 1 258 ? -15.741 3.986 28.809 1.00 96.31 258 ALA A C 1
ATOM 2032 O O . ALA A 1 258 ? -16.869 4.442 28.999 1.00 96.31 258 ALA A O 1
ATOM 2033 N N . LYS A 1 259 ? -14.640 4.694 29.050 1.00 96.62 259 LYS A N 1
ATOM 2034 C CA . LYS A 1 259 ? -14.690 6.106 29.430 1.00 96.62 259 LYS A CA 1
ATOM 2035 C C . LYS A 1 259 ? -14.486 6.978 28.201 1.00 96.62 259 LYS A C 1
ATOM 2037 O O . LYS A 1 259 ? -13.517 6.790 27.465 1.00 96.62 259 LYS A O 1
ATOM 2042 N N . VAL A 1 260 ? -15.365 7.950 27.990 1.00 96.88 260 VAL A N 1
ATOM 2043 C CA . VAL A 1 260 ? -15.244 8.914 26.893 1.00 96.88 260 VAL A CA 1
ATOM 2044 C C . VAL A 1 260 ? -14.219 9.973 27.297 1.00 96.88 260 VAL A C 1
ATOM 2046 O O . VAL A 1 260 ? -14.472 10.777 28.195 1.00 96.88 260 VAL A O 1
ATOM 2049 N N . SER A 1 261 ? -13.043 9.989 26.668 1.00 96.75 261 SER A N 1
ATOM 2050 C CA . SER A 1 261 ? -12.005 10.982 26.981 1.00 96.75 261 SER A CA 1
ATOM 2051 C C . SER A 1 261 ? -12.256 12.317 26.289 1.00 96.75 261 SER A C 1
ATOM 2053 O O . SER A 1 261 ? -12.030 13.372 26.874 1.00 96.75 261 SER A O 1
ATOM 2055 N N . SER A 1 262 ? -12.720 12.285 25.043 1.00 96.56 262 SER A N 1
ATOM 2056 C CA . SER A 1 262 ? -13.075 13.484 24.290 1.00 96.56 262 SER A CA 1
ATOM 2057 C C . SER A 1 262 ? -14.074 13.150 23.193 1.00 96.56 262 SER A C 1
ATOM 2059 O O . SER A 1 262 ? -14.113 12.029 22.688 1.00 96.56 262 SER A O 1
ATOM 2061 N N . VAL A 1 263 ? -14.886 14.136 22.827 1.00 95.62 263 VAL A N 1
ATOM 2062 C CA . VAL A 1 263 ? -15.835 14.045 21.718 1.00 95.62 263 VAL A CA 1
ATOM 2063 C C . VAL A 1 263 ? -15.535 15.203 20.788 1.00 95.62 263 VAL A C 1
ATOM 2065 O O . VAL A 1 263 ? -15.467 16.354 21.220 1.00 95.62 263 VAL A O 1
ATOM 2068 N N . GLU A 1 264 ? -15.285 14.899 19.522 1.00 93.12 264 GLU A N 1
ATOM 2069 C CA . GLU A 1 264 ? -15.044 15.925 18.521 1.00 93.12 264 GLU A CA 1
ATOM 2070 C C . GLU A 1 264 ? -16.333 16.702 18.242 1.00 93.12 264 GLU A C 1
ATOM 2072 O O . GLU A 1 264 ? -17.442 16.166 18.306 1.00 93.12 264 GLU A O 1
ATOM 2077 N N . VAL A 1 265 ? -16.188 17.989 17.926 1.00 88.62 265 VAL A N 1
ATOM 2078 C CA . VAL A 1 265 ? -17.313 18.799 17.455 1.00 88.62 265 VAL A CA 1
ATOM 2079 C C . VAL A 1 265 ? -17.757 18.240 16.109 1.00 88.62 265 VAL A C 1
ATOM 2081 O O . VAL A 1 265 ? -16.920 18.098 15.214 1.00 88.62 265 VAL A O 1
ATOM 2084 N N . ALA A 1 266 ? -19.052 17.947 15.976 1.00 85.19 266 ALA A N 1
ATOM 2085 C CA . ALA A 1 266 ? -19.629 17.509 14.715 1.00 85.19 266 ALA A CA 1
ATOM 2086 C C . ALA A 1 266 ? -19.329 18.557 13.637 1.00 85.19 266 ALA A C 1
ATOM 2088 O O . ALA A 1 266 ? -19.703 19.726 13.764 1.00 85.19 266 ALA A O 1
ATOM 2089 N N . LYS A 1 267 ? -18.597 18.157 12.599 1.00 81.06 267 LYS A N 1
ATOM 2090 C CA . LYS A 1 267 ? -18.315 19.011 11.446 1.00 81.06 267 LYS A CA 1
ATOM 2091 C C . LYS A 1 267 ? -18.916 18.321 10.235 1.00 81.06 267 LYS A C 1
ATOM 2093 O O . LYS A 1 267 ? -18.415 17.245 9.923 1.00 81.06 267 LYS A O 1
ATOM 2098 N N . PRO A 1 268 ? -19.910 18.925 9.555 1.00 74.12 268 PRO A N 1
ATOM 2099 C CA . PRO A 1 268 ? -20.488 18.331 8.361 1.00 74.12 268 PRO A CA 1
ATOM 2100 C C . PRO A 1 268 ? -19.374 18.178 7.328 1.00 74.12 268 PRO A C 1
ATOM 2102 O O . PRO A 1 268 ? -18.848 19.165 6.801 1.00 74.12 268 PRO A O 1
ATOM 2105 N N . LYS A 1 269 ? -18.943 16.942 7.101 1.00 68.44 269 LYS A N 1
ATOM 2106 C CA . LYS A 1 269 ? -17.958 16.596 6.084 1.00 68.44 269 LYS A CA 1
ATOM 2107 C C . LYS A 1 269 ? -18.662 15.793 5.004 1.00 68.44 269 LYS A C 1
ATOM 2109 O O . LYS A 1 269 ? -19.571 15.018 5.258 1.00 68.44 269 LYS A O 1
ATOM 2114 N N . TYR A 1 270 ? -18.191 15.932 3.770 1.00 55.56 270 TYR A N 1
ATOM 2115 C CA . TYR A 1 270 ? -18.512 14.963 2.724 1.00 55.56 270 TYR A CA 1
ATOM 2116 C C . TYR A 1 270 ? -17.802 13.637 3.074 1.00 55.56 270 TYR A C 1
ATOM 2118 O O . TYR A 1 270 ? -16.660 13.429 2.665 1.00 55.56 270 TYR A O 1
ATOM 2126 N N . GLY A 1 271 ? -18.423 12.789 3.908 1.00 64.19 271 GLY A N 1
ATOM 2127 C CA . GLY A 1 271 ? -17.809 11.578 4.476 1.00 64.19 271 GLY A CA 1
ATOM 2128 C C . GLY A 1 271 ? -18.692 10.771 5.451 1.00 64.19 271 GLY A C 1
ATOM 2129 O O . GLY A 1 271 ? -19.834 11.125 5.702 1.00 64.19 271 GLY A O 1
ATOM 2130 N N . LYS A 1 272 ? -18.129 9.674 5.982 1.00 65.44 272 LYS A N 1
ATOM 2131 C CA . LYS A 1 272 ? -18.731 8.569 6.769 1.00 65.44 272 LYS A CA 1
ATOM 2132 C C . LYS A 1 272 ? -19.028 8.907 8.217 1.00 65.44 272 LYS A C 1
ATOM 2134 O O . LYS A 1 272 ? -19.707 8.125 8.877 1.00 65.44 272 LYS A O 1
ATOM 2139 N N . CYS A 1 273 ? -18.336 9.908 8.741 1.00 83.44 273 CYS A N 1
ATOM 2140 C CA . CYS A 1 273 ? -18.354 10.183 10.158 1.00 83.44 273 CYS A CA 1
ATOM 2141 C C . CYS A 1 273 ? -18.075 11.651 10.439 1.00 83.44 273 CYS A C 1
ATOM 2143 O O . CYS A 1 273 ? -16.921 12.097 10.432 1.00 83.44 273 CYS A O 1
ATOM 2145 N N . ASP A 1 274 ? -19.141 12.376 10.728 1.00 87.44 274 ASP A N 1
ATOM 2146 C CA . ASP A 1 274 ? -19.105 13.777 11.115 1.00 87.44 274 ASP A CA 1
ATOM 2147 C C . ASP A 1 274 ? -18.617 13.954 12.556 1.00 87.44 274 ASP A C 1
ATOM 2149 O O . ASP A 1 274 ? -18.128 15.030 12.917 1.00 87.44 274 ASP A O 1
ATOM 2153 N N . GLN A 1 275 ? -18.697 12.895 13.376 1.00 92.00 275 GLN A N 1
ATOM 2154 C CA . GLN A 1 275 ? -18.360 12.954 14.793 1.00 92.00 275 GLN A CA 1
ATOM 2155 C C . GLN A 1 275 ? -17.633 11.707 15.311 1.00 92.00 275 GLN A C 1
ATOM 2157 O O . GLN A 1 275 ? -18.149 10.589 15.267 1.00 92.00 275 GLN A O 1
ATOM 2162 N N . HIS A 1 276 ? -16.446 11.916 15.885 1.00 94.38 276 HIS A N 1
ATOM 2163 C CA . HIS A 1 276 ? -15.687 10.866 16.563 1.00 94.38 276 HIS A CA 1
ATOM 2164 C C . HIS A 1 276 ? -15.646 11.106 18.071 1.00 94.38 276 HIS A C 1
ATOM 2166 O O . HIS A 1 276 ? -15.569 12.248 18.527 1.00 94.38 276 HIS A O 1
ATOM 2172 N N . ALA A 1 277 ? -15.614 10.022 18.837 1.00 95.56 277 ALA A N 1
ATOM 2173 C CA . ALA A 1 277 ? -15.286 10.033 20.253 1.00 95.56 277 ALA A CA 1
ATOM 2174 C C . ALA A 1 277 ? -13.999 9.241 20.489 1.00 95.56 277 ALA A C 1
ATOM 2176 O O . ALA A 1 277 ? -13.807 8.158 19.938 1.00 95.56 277 ALA A O 1
ATOM 2177 N N . ALA A 1 278 ? -13.112 9.777 21.318 1.00 95.88 278 ALA A N 1
ATOM 2178 C CA . ALA A 1 278 ? -12.005 9.017 21.867 1.00 95.88 278 ALA A CA 1
ATOM 2179 C C . ALA A 1 278 ? -12.520 8.242 23.086 1.00 95.88 278 ALA A C 1
ATOM 2181 O O . ALA A 1 278 ? -12.957 8.843 24.072 1.00 95.88 278 ALA A O 1
ATOM 2182 N N . LEU A 1 279 ? -12.513 6.913 22.992 1.00 95.69 279 LEU A N 1
ATOM 2183 C CA . LEU A 1 279 ? -12.922 6.013 24.064 1.00 95.69 279 LEU A CA 1
ATOM 2184 C C . LEU A 1 279 ? -11.698 5.331 24.661 1.00 95.69 279 LEU A C 1
ATOM 2186 O O . LEU A 1 279 ? -10.799 4.902 23.938 1.00 95.69 279 LEU A O 1
ATOM 2190 N N . VAL A 1 280 ? -11.698 5.199 25.982 1.00 94.56 280 VAL A N 1
ATOM 2191 C CA . VAL A 1 280 ? -10.700 4.445 26.734 1.00 94.56 280 VAL A CA 1
ATOM 2192 C C . VAL A 1 280 ? -11.351 3.161 27.242 1.00 94.56 280 VAL A C 1
ATOM 2194 O O . VAL A 1 280 ? -12.203 3.222 28.130 1.00 94.56 280 VAL A O 1
ATOM 2197 N N . ILE A 1 281 ? -10.959 2.019 26.673 1.00 93.38 281 ILE A N 1
ATOM 2198 C CA . ILE A 1 281 ? -11.449 0.671 27.017 1.00 93.38 281 ILE A CA 1
ATOM 2199 C C . ILE A 1 281 ? -10.279 -0.126 27.565 1.00 93.38 281 ILE A C 1
ATOM 2201 O O . ILE A 1 281 ? -9.268 -0.257 26.877 1.00 93.38 281 ILE A O 1
ATOM 2205 N N . ASP A 1 282 ? -10.370 -0.597 28.810 1.00 88.81 282 ASP A N 1
ATOM 2206 C CA . ASP A 1 282 ? -9.277 -1.307 29.487 1.00 88.81 282 ASP A CA 1
ATOM 2207 C C . ASP A 1 282 ? -7.929 -0.594 29.301 1.00 88.81 282 ASP A C 1
ATOM 2209 O O . ASP A 1 282 ? -6.910 -1.201 28.984 1.00 88.81 282 ASP A O 1
ATOM 2213 N N . GLY A 1 283 ? -7.957 0.742 29.403 1.00 86.25 283 GLY A N 1
ATOM 2214 C CA . GLY A 1 283 ? -6.858 1.691 29.194 1.00 86.25 283 GLY A CA 1
ATOM 2215 C C . GLY A 1 283 ? -6.263 1.777 27.778 1.00 86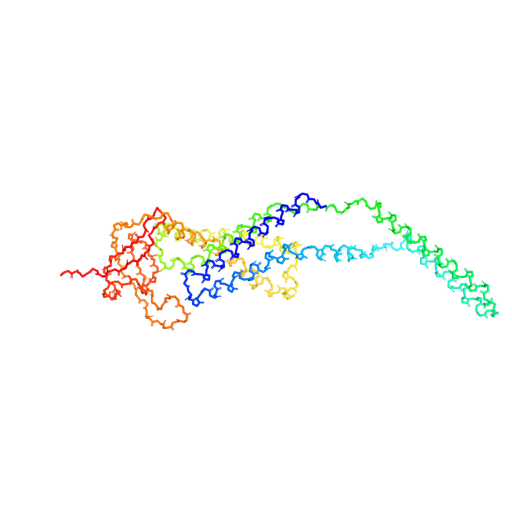.25 283 GLY A C 1
ATOM 2216 O O . GLY A 1 283 ? -5.320 2.541 27.577 1.00 86.25 283 GLY A O 1
ATOM 2217 N N . ALA A 1 284 ? -6.764 1.033 26.791 1.00 88.31 284 ALA A N 1
ATOM 2218 C CA . ALA A 1 284 ? -6.493 1.300 25.381 1.00 88.31 284 ALA A CA 1
ATOM 2219 C C . ALA A 1 284 ? -7.357 2.477 24.908 1.00 88.31 284 ALA A C 1
ATOM 2221 O O . ALA A 1 284 ? -8.562 2.497 25.143 1.00 88.31 284 ALA A O 1
ATOM 2222 N N . SER A 1 285 ? -6.740 3.465 24.257 1.00 89.69 285 SER A N 1
ATOM 2223 C CA . SER A 1 285 ? -7.449 4.607 23.674 1.00 89.69 285 SER A CA 1
ATOM 2224 C C . SER A 1 285 ? -7.670 4.373 22.186 1.00 89.69 285 SER A C 1
ATOM 2226 O O . SER A 1 285 ? -6.715 4.081 21.462 1.00 89.69 285 SER A O 1
ATOM 2228 N N . ALA A 1 286 ? -8.913 4.511 21.734 1.00 92.25 286 ALA A N 1
ATOM 2229 C CA . ALA A 1 286 ? -9.282 4.405 20.331 1.00 92.25 286 ALA A CA 1
ATOM 2230 C C . ALA A 1 286 ? -10.211 5.550 19.929 1.00 92.25 286 ALA A C 1
ATOM 2232 O O . ALA A 1 286 ? -11.094 5.960 20.683 1.00 92.25 286 ALA A O 1
ATOM 2233 N N . ARG A 1 287 ? -10.015 6.059 18.713 1.00 93.44 287 ARG A N 1
ATOM 2234 C CA . ARG A 1 287 ? -10.885 7.067 18.111 1.00 93.44 287 ARG A CA 1
ATOM 2235 C C . ARG A 1 287 ? -11.966 6.357 17.312 1.00 93.44 287 ARG A C 1
ATOM 2237 O O . ARG A 1 287 ? -11.682 5.811 16.250 1.00 93.44 287 ARG A O 1
ATOM 2244 N N . ILE A 1 288 ? -13.192 6.392 17.818 1.00 94.06 288 ILE A N 1
ATOM 2245 C CA . ILE A 1 288 ? -14.321 5.673 17.241 1.00 94.06 288 ILE A CA 1
ATOM 2246 C C . ILE A 1 288 ? -15.313 6.653 16.639 1.00 94.06 288 ILE A C 1
ATOM 2248 O O . ILE A 1 288 ? -15.631 7.687 17.226 1.00 94.06 288 ILE A O 1
ATOM 2252 N N . CYS A 1 289 ? -15.822 6.313 15.466 1.00 93.19 289 CYS A N 1
ATOM 2253 C CA . CYS A 1 289 ? -16.951 7.007 14.882 1.00 93.19 289 CYS A CA 1
ATOM 2254 C C . CYS A 1 289 ? -18.249 6.681 15.643 1.00 93.19 289 CYS A C 1
ATOM 2256 O O . CYS A 1 289 ? -18.650 5.517 15.702 1.00 93.19 289 CYS A O 1
ATOM 2258 N N . ILE A 1 290 ? -18.904 7.701 16.207 1.00 93.50 290 ILE A N 1
ATOM 2259 C CA . ILE A 1 290 ? -20.131 7.533 17.012 1.00 93.50 290 ILE A CA 1
ATOM 2260 C C . ILE A 1 290 ? -21.422 7.750 16.215 1.00 93.50 290 ILE A C 1
ATOM 2262 O O . ILE A 1 290 ? -22.498 7.342 16.658 1.00 93.50 290 ILE A O 1
ATOM 2266 N N . GLU A 1 291 ? -21.323 8.352 15.032 1.00 89.31 291 GLU A N 1
ATOM 2267 C CA . GLU A 1 291 ? -22.468 8.626 14.168 1.00 89.31 291 GLU A CA 1
ATOM 2268 C C . GLU A 1 291 ? -23.196 7.332 13.767 1.00 89.31 291 GLU A C 1
ATOM 2270 O O . GLU A 1 291 ? -22.590 6.368 13.295 1.00 89.31 291 GLU A O 1
ATOM 2275 N N . GLY A 1 292 ? -24.511 7.292 14.005 1.00 87.19 292 GLY A N 1
ATOM 2276 C CA . GLY A 1 292 ? -25.353 6.127 13.719 1.00 87.19 292 GLY A CA 1
ATOM 2277 C C . GLY A 1 292 ? -25.123 4.908 14.625 1.00 87.19 292 GLY A C 1
ATOM 2278 O O . GLY A 1 292 ? -25.752 3.878 14.395 1.00 87.19 292 GLY A O 1
ATOM 2279 N N . ARG A 1 293 ? -24.247 5.003 15.639 1.00 90.62 293 ARG A N 1
ATOM 2280 C CA . ARG A 1 293 ? -23.971 3.925 16.613 1.00 90.62 293 ARG A CA 1
ATOM 2281 C C . ARG A 1 293 ? -24.353 4.279 18.048 1.00 90.62 293 ARG A C 1
ATOM 2283 O O . ARG A 1 293 ? -24.461 3.382 18.882 1.00 90.62 293 ARG A O 1
ATOM 2290 N N . SER A 1 294 ? -24.556 5.561 18.351 1.00 92.50 294 SER A N 1
ATOM 2291 C CA . SER A 1 294 ? -25.069 5.990 19.652 1.00 92.50 294 SER A CA 1
ATOM 2292 C C . SER A 1 294 ? -26.538 5.591 19.812 1.00 92.50 294 SER A C 1
ATOM 2294 O O . SER A 1 294 ? -27.386 6.034 19.035 1.00 92.50 294 SER A O 1
ATOM 2296 N N . VAL A 1 295 ? -26.849 4.795 20.833 1.00 92.94 295 VAL A N 1
ATOM 2297 C CA . VAL A 1 295 ? -28.225 4.449 21.206 1.00 92.94 295 VAL A CA 1
ATOM 2298 C C . VAL A 1 295 ? -28.610 5.233 22.454 1.00 92.94 295 VAL A C 1
ATOM 2300 O O . VAL A 1 295 ? -28.051 5.023 23.531 1.00 92.94 295 VAL A O 1
ATOM 2303 N N . GLY A 1 296 ? -29.588 6.127 22.298 1.00 91.56 296 GLY A N 1
ATOM 2304 C CA . GLY A 1 296 ? -30.030 7.050 23.343 1.00 91.56 296 GLY A CA 1
ATOM 2305 C C . GLY A 1 296 ? -29.313 8.397 23.266 1.00 91.56 296 GLY A C 1
ATOM 2306 O O . GLY A 1 296 ? -29.165 8.960 22.182 1.00 91.56 296 GLY A O 1
ATOM 2307 N N . ASP A 1 297 ? -28.903 8.916 24.423 1.00 92.38 297 ASP A N 1
ATOM 2308 C CA . ASP A 1 297 ? -28.227 10.210 24.527 1.00 92.38 297 ASP A CA 1
ATOM 2309 C C . ASP A 1 297 ? -26.845 10.173 23.852 1.00 92.38 297 ASP A C 1
ATOM 2311 O O . ASP A 1 297 ? -26.122 9.174 23.919 1.00 92.38 297 ASP A O 1
ATOM 2315 N N . LEU A 1 298 ? -26.457 11.282 23.217 1.00 92.81 298 LEU A N 1
ATOM 2316 C CA . LEU A 1 298 ? -25.118 11.428 22.648 1.00 92.81 298 LEU A CA 1
ATOM 2317 C C . LEU A 1 298 ? -24.071 11.487 23.773 1.00 92.81 298 LEU A C 1
ATOM 2319 O O . LEU A 1 298 ? -24.238 12.286 24.702 1.00 92.81 298 LEU A O 1
ATOM 2323 N N . PRO A 1 299 ? -22.984 10.697 23.687 1.00 94.69 299 PRO A N 1
ATOM 2324 C CA . PRO A 1 299 ? -21.945 10.697 24.705 1.00 94.69 299 PRO A CA 1
ATOM 2325 C C . PRO A 1 299 ? -21.232 12.048 24.764 1.00 94.69 299 PRO A C 1
ATOM 2327 O O . PRO A 1 299 ? -20.953 12.667 23.734 1.00 94.69 299 PRO A O 1
ATOM 2330 N N . LYS A 1 300 ? -20.897 12.486 25.975 1.00 95.19 300 LYS A N 1
ATOM 2331 C CA . LYS A 1 300 ? -20.081 13.670 26.256 1.00 95.19 300 LYS A CA 1
ATOM 2332 C C . LYS A 1 300 ? -18.742 13.259 26.856 1.00 95.19 300 LYS A C 1
ATOM 2334 O O . LYS A 1 300 ? -18.571 12.159 27.376 1.00 95.19 300 LYS A O 1
ATOM 2339 N N . ALA A 1 301 ? -17.762 14.156 26.776 1.00 95.88 301 ALA A N 1
ATOM 2340 C CA . ALA A 1 301 ? -16.479 13.944 27.435 1.00 95.88 301 ALA A CA 1
ATOM 2341 C C . ALA A 1 301 ? -16.687 13.772 28.950 1.00 95.88 301 ALA A C 1
ATOM 2343 O O . ALA A 1 301 ? -17.353 14.592 29.578 1.00 95.88 301 ALA A O 1
ATOM 2344 N N . GLY A 1 302 ? -16.105 12.720 29.523 1.00 94.88 302 GLY A N 1
ATOM 2345 C CA . GLY A 1 302 ? -16.269 12.351 30.928 1.00 94.88 302 GLY A CA 1
ATOM 2346 C C . GLY A 1 302 ? -17.297 11.248 31.177 1.00 94.88 302 GLY A C 1
ATOM 2347 O O . GLY A 1 302 ? -17.178 10.572 32.200 1.00 94.88 302 GLY A O 1
ATOM 2348 N N . ASP A 1 303 ? -18.228 11.013 30.248 1.00 96.31 303 ASP A N 1
ATOM 2349 C CA . ASP A 1 303 ? -19.258 9.987 30.401 1.00 96.31 303 ASP A CA 1
ATOM 2350 C C . ASP A 1 303 ? -18.655 8.577 30.409 1.00 96.31 303 ASP A C 1
ATOM 2352 O O . ASP A 1 303 ? -17.645 8.285 29.753 1.00 96.31 303 ASP A O 1
ATOM 2356 N N . THR A 1 304 ? -19.331 7.674 31.117 1.00 96.56 304 THR A N 1
ATOM 2357 C CA . THR A 1 304 ? -19.102 6.234 30.998 1.00 96.56 304 THR A CA 1
ATOM 2358 C C . THR A 1 304 ? -20.116 5.673 30.011 1.00 96.56 304 THR A C 1
ATOM 2360 O O . THR A 1 304 ? -21.324 5.860 30.162 1.00 96.56 304 THR A O 1
ATOM 2363 N N . VAL A 1 305 ? -19.633 4.974 28.990 1.00 96.69 305 VAL A N 1
ATOM 2364 C CA . VAL A 1 305 ? -20.466 4.352 27.962 1.00 96.69 305 VAL A CA 1
ATOM 2365 C C . VAL A 1 305 ? -20.308 2.839 27.995 1.00 96.69 305 VAL A C 1
ATOM 2367 O O . VAL A 1 305 ? -19.243 2.302 28.278 1.00 96.69 305 VAL A O 1
ATOM 2370 N N . SER A 1 306 ? -21.396 2.149 27.703 1.00 96.31 306 SER A N 1
ATOM 2371 C CA . SER A 1 306 ? -21.457 0.727 27.419 1.00 96.31 306 SER A CA 1
ATOM 2372 C C . SER A 1 306 ? -21.259 0.531 25.920 1.00 96.31 306 SER A C 1
ATOM 2374 O O . SER A 1 306 ? -22.009 1.081 25.112 1.00 96.31 306 SER A O 1
ATOM 2376 N N . VAL A 1 307 ? -20.224 -0.213 25.550 1.00 96.00 307 VAL A N 1
ATOM 2377 C CA . VAL A 1 307 ? -19.839 -0.478 24.167 1.00 96.00 307 VAL A CA 1
ATOM 2378 C C . VAL A 1 307 ? -20.128 -1.940 23.859 1.00 96.00 307 VAL A C 1
ATOM 2380 O O . VAL A 1 307 ? -19.655 -2.835 24.562 1.00 96.00 307 VAL A O 1
ATOM 2383 N N . ARG A 1 308 ? -20.904 -2.195 22.805 1.00 95.50 308 ARG A N 1
ATOM 2384 C CA . ARG A 1 308 ? -21.261 -3.546 22.357 1.00 95.50 308 ARG A CA 1
ATOM 2385 C C . ARG A 1 308 ? -20.855 -3.749 20.903 1.00 95.50 308 ARG A C 1
ATOM 2387 O O . ARG A 1 308 ? -20.861 -2.815 20.104 1.00 95.50 308 ARG A O 1
ATOM 2394 N N . GLY A 1 309 ? -20.506 -4.982 20.560 1.00 94.50 309 GLY A N 1
ATOM 2395 C CA . GLY A 1 309 ? -20.230 -5.385 19.190 1.00 94.50 309 GLY A CA 1
ATOM 2396 C C . GLY A 1 309 ? -19.555 -6.746 19.137 1.00 94.50 309 GLY A C 1
ATOM 2397 O O . GLY A 1 309 ? -19.841 -7.618 19.960 1.00 94.50 309 GLY A O 1
ATOM 2398 N N . ARG A 1 310 ? -18.652 -6.925 18.173 1.00 95.31 310 ARG A N 1
ATOM 2399 C CA . ARG A 1 310 ? -17.949 -8.194 17.957 1.00 95.31 310 ARG A CA 1
ATOM 2400 C C . ARG A 1 310 ? -16.601 -8.173 18.649 1.00 95.31 310 ARG A C 1
ATOM 2402 O O . ARG A 1 310 ? -15.753 -7.342 18.326 1.00 95.31 310 ARG A O 1
ATOM 2409 N N . SER A 1 311 ? -16.398 -9.097 19.580 1.00 94.44 311 SER A N 1
ATOM 2410 C CA . SER A 1 311 ? -15.123 -9.237 20.281 1.00 94.44 311 SER A CA 1
ATOM 2411 C C . SER A 1 311 ? -14.289 -10.357 19.670 1.00 94.44 311 SER A C 1
ATOM 2413 O O . SER A 1 311 ? -14.803 -11.415 19.301 1.00 94.44 311 SER A O 1
ATOM 2415 N N . SER A 1 312 ? -12.989 -10.117 19.559 1.00 94.56 312 SER A N 1
ATOM 2416 C CA . SER A 1 312 ? -11.992 -11.074 19.090 1.00 94.56 312 SER A CA 1
ATOM 2417 C C . SER A 1 312 ? -10.713 -10.922 19.913 1.00 94.56 312 SER A C 1
ATOM 2419 O O . SER A 1 312 ? -10.507 -9.908 20.578 1.00 94.56 312 SER A O 1
ATOM 2421 N N . PHE A 1 313 ? -9.796 -11.886 19.815 1.00 93.25 313 PHE A N 1
ATOM 2422 C CA . PHE A 1 313 ? -8.482 -11.763 20.460 1.00 93.25 313 PHE A CA 1
ATOM 2423 C C . PHE A 1 313 ? -7.679 -10.539 19.964 1.00 93.25 313 PHE A C 1
ATOM 2425 O O . PHE A 1 313 ? -6.813 -10.032 20.676 1.00 93.25 313 PHE A O 1
ATOM 2432 N N . LEU A 1 314 ? -7.980 -10.042 18.757 1.00 94.25 314 LEU A N 1
ATOM 2433 C CA . LEU A 1 314 ? -7.340 -8.869 18.155 1.00 94.25 314 LEU A CA 1
ATOM 2434 C C . LEU A 1 314 ? -7.889 -7.543 18.695 1.00 94.25 314 LEU A C 1
ATOM 2436 O O . LEU A 1 314 ? -7.222 -6.515 18.576 1.00 94.25 314 LEU A O 1
ATOM 2440 N N . GLY A 1 315 ? -9.098 -7.543 19.258 1.00 93.88 315 GLY A N 1
ATOM 2441 C CA . GLY A 1 315 ? -9.782 -6.328 19.685 1.00 93.88 315 GLY A CA 1
ATOM 2442 C C . GLY A 1 315 ? -11.301 -6.395 19.562 1.00 93.88 315 GLY A C 1
ATOM 2443 O O . GLY A 1 315 ? -11.877 -7.439 19.238 1.00 93.88 315 GLY A O 1
ATOM 2444 N N . LEU A 1 316 ? -11.934 -5.250 19.807 1.00 94.88 316 LEU A N 1
ATOM 2445 C CA . LEU A 1 316 ? -13.383 -5.061 19.796 1.00 94.88 316 LEU A CA 1
ATOM 2446 C C . LEU A 1 316 ? -13.804 -4.231 18.579 1.00 94.88 316 LEU A C 1
ATOM 2448 O O . LEU A 1 316 ? -13.399 -3.079 18.436 1.00 94.88 316 LEU A O 1
ATOM 2452 N N . PHE A 1 317 ? -14.660 -4.787 17.726 1.00 94.94 317 PHE A N 1
ATOM 2453 C CA . PHE A 1 317 ? -15.356 -4.030 16.690 1.00 94.94 317 PHE A CA 1
ATOM 2454 C C . PHE A 1 317 ? -16.659 -3.465 17.264 1.00 94.94 317 PHE A C 1
ATOM 2456 O O . PHE A 1 317 ? -17.569 -4.218 17.608 1.00 94.94 317 PHE A O 1
ATOM 2463 N N . VAL A 1 318 ? -16.736 -2.143 17.387 1.00 94.94 318 VAL A N 1
ATOM 2464 C CA . VAL A 1 318 ? -17.785 -1.417 18.113 1.00 94.94 318 VAL A CA 1
ATOM 2465 C C . VAL A 1 318 ? -19.002 -1.215 17.233 1.00 94.94 318 VAL A C 1
ATOM 2467 O O . VAL A 1 318 ? -18.921 -0.446 16.287 1.00 94.94 318 VAL A O 1
ATOM 2470 N N . GLU A 1 319 ? -20.133 -1.841 17.545 1.00 94.56 319 GLU A N 1
ATOM 2471 C CA . GLU A 1 319 ? -21.400 -1.727 16.804 1.00 94.56 319 GLU A CA 1
ATOM 2472 C C . GLU A 1 319 ? -22.385 -0.751 17.457 1.00 94.56 319 GLU A C 1
ATOM 2474 O O . GLU A 1 319 ? -23.015 0.030 16.747 1.00 94.56 319 GLU A O 1
ATOM 2479 N N . GLU A 1 320 ? -22.453 -0.737 18.787 1.00 95.44 320 GLU A N 1
ATOM 2480 C CA . GLU A 1 320 ? -23.365 0.097 19.573 1.00 95.44 320 GLU A CA 1
ATOM 2481 C C . GLU A 1 320 ? -22.602 0.803 20.702 1.00 95.44 320 GLU A C 1
ATOM 2483 O O . GLU A 1 320 ? -21.732 0.211 21.349 1.00 95.44 320 GLU A O 1
ATOM 2488 N N . VAL A 1 321 ? -22.955 2.063 20.959 1.00 96.31 321 VAL A N 1
ATOM 2489 C CA . VAL A 1 321 ? -22.465 2.855 22.094 1.00 96.31 321 VAL A CA 1
ATOM 2490 C C . VAL A 1 321 ? -23.668 3.399 22.860 1.00 96.31 321 VAL A C 1
ATOM 2492 O O . VAL A 1 321 ? -24.480 4.131 22.301 1.00 96.31 321 VAL A O 1
ATOM 2495 N N . ARG A 1 322 ? -23.792 3.068 24.146 1.00 96.38 322 ARG A N 1
ATOM 2496 C CA . ARG A 1 322 ? -24.899 3.513 25.005 1.00 96.38 322 ARG A CA 1
ATOM 2497 C C . ARG A 1 322 ? -24.367 4.224 26.242 1.00 96.38 322 ARG A C 1
ATOM 2499 O O . ARG A 1 322 ? -23.544 3.664 26.957 1.00 96.38 322 ARG A O 1
ATOM 2506 N N . VAL A 1 323 ? -24.849 5.427 26.536 1.00 95.88 323 VAL A N 1
ATOM 2507 C CA . VAL A 1 323 ? -24.454 6.155 27.755 1.00 95.88 323 VAL A CA 1
ATOM 2508 C C . VAL A 1 323 ? -25.021 5.451 28.990 1.00 95.88 323 VAL A C 1
ATOM 2510 O O . VAL A 1 323 ? -26.219 5.172 29.063 1.00 95.88 323 VAL A O 1
ATOM 2513 N N . LEU A 1 324 ? -24.160 5.149 29.965 1.00 93.19 324 LEU A N 1
ATOM 2514 C CA . LEU A 1 324 ? -24.569 4.633 31.267 1.00 93.19 324 LEU A CA 1
ATOM 2515 C C . LEU A 1 324 ? -24.830 5.827 32.185 1.00 93.19 324 LEU A C 1
ATOM 2517 O O . LEU A 1 324 ? -23.893 6.496 32.618 1.00 93.19 324 LEU A O 1
ATOM 2521 N N . ARG A 1 325 ? -26.102 6.108 32.489 1.00 83.38 325 ARG A N 1
ATOM 2522 C CA . ARG A 1 325 ? -26.428 7.082 33.537 1.00 83.38 325 ARG A CA 1
ATOM 2523 C C . ARG A 1 325 ? -25.983 6.503 34.874 1.00 83.38 325 ARG A C 1
ATOM 2525 O O . ARG A 1 325 ? -26.474 5.450 35.278 1.00 83.38 325 ARG A O 1
ATOM 2532 N N . GLN A 1 326 ? -25.039 7.176 35.527 1.00 74.81 326 GLN A N 1
ATOM 2533 C CA . GLN A 1 326 ? -24.820 6.945 36.948 1.00 74.81 326 GLN A CA 1
ATOM 2534 C C . GLN A 1 326 ? -26.088 7.426 37.676 1.00 74.81 326 GLN A C 1
ATOM 2536 O O . GLN A 1 326 ? -26.538 8.536 37.377 1.00 74.81 326 GLN A O 1
ATOM 2541 N N . PRO A 1 327 ? -26.723 6.564 38.489 1.00 62.22 327 PRO A N 1
ATOM 2542 C CA . PRO A 1 327 ? -27.957 6.894 39.195 1.00 62.22 327 PRO A CA 1
ATOM 2543 C C . PRO A 1 327 ? -27.779 8.029 40.203 1.00 62.22 327 PRO A C 1
ATOM 2545 O O . PRO A 1 327 ? -26.645 8.205 40.708 1.00 62.22 327 PRO A O 1
#

Sequence (327 aa):
MERWEVVERAVLLAVGVALLGLCGWLAFVRMGPERFVGLALLAPCVYWVFWQALHKESKKSVSALSDFQEPKTSADDGPFARAEADMAKVFQRGIQLERQGRLDEEAKMQINAQLQEISDQLGQKVAQKLSSAPAMRRQRREPWWKLYVASLFLLALAGGVLEVVVGTYFVPSFGRAYQSVFPILMALAVPIFGFLLFRIERQQNTLAGRFPSWGVRWIFVFPAMVLACSLLVLLSPYGWSALAGWMVGVADAPAQQAKVSSVEVAKPKYGKCDQHAALVIDGASARICIEGRSVGDLPKAGDTVSVRGRSSFLGLFVEEVRVLRQP